Protein AF-0000000067173790 (afdb_homodimer)

Solvent-accessible surface area (backbone atoms only — not comparable to full-atom values): 10611 Å² total; per-residue (Å²): 81,36,33,41,36,40,36,30,29,76,34,66,66,52,34,49,48,43,54,70,52,28,48,54,43,40,54,61,54,35,46,75,73,54,31,43,70,54,31,34,26,32,26,76,93,69,18,27,41,39,35,39,35,34,31,81,53,66,54,70,65,52,51,53,53,47,67,69,30,69,66,44,50,57,35,46,62,94,60,70,69,80,42,53,71,44,74,45,77,41,62,36,44,61,42,96,80,22,73,49,120,83,35,31,41,35,39,35,31,30,76,35,66,67,52,34,50,47,42,54,71,53,28,48,55,43,41,53,60,52,36,45,76,74,54,30,43,71,55,30,36,27,31,26,75,92,71,18,28,41,39,34,38,35,36,31,82,54,67,56,69,64,51,49,52,54,46,68,70,30,70,66,44,50,57,36,44,60,94,58,69,70,82,42,53,72,44,76,45,78,41,62,36,44,62,43,95,81,22,71,51,121

Secondary structure (DSSP, 8-state):
-EEEEEEEESSHHHHHHIIIIIIHHHHHHHHHTTPEEEEEEEEGGGTEEEEEEE-SS-HHHHHHHHHTSHHHHHHHTT--GGGEEEEEEEEEEEPTT-S--/-EEEEEEEESSHHHHHHIIIIIIHHHHHHHHHTTPEEEEEEEEGGGTEEEEEEE-SS-HHHHHHHHHTSHHHHHHHTT--GGGEEEEEEEEEEEPTT-S--

Foldseek 3Di:
DKKKKKWQFQDLVLLVCCQPQQVVLVCVLCVVLVKHWPDWDADSVRSMIITIIDDPDDCPVSVVVSCPDPSNVVSCPPHDCVRGPDMDIDDDDDDPPDPPD/DKKKKKWQFQDLVLLVCCQPQQVVLVCVLCVVLVKHWPDWDADSVRSMIITIIDDPDDCPVSVVVSCPDPSNVVSCPPHDCVRGPDMDIDDDDDDPPDPPD

pLDDT: mean 96.08, std 2.86, range [84.5, 98.81]

Structure (mmCIF, N/CA/C/O backbone):
data_AF-0000000067173790-model_v1
#
loop_
_entity.id
_entity.type
_entity.pdbx_description
1 polymer 'NIPSNAP domain-containing protein'
#
loop_
_atom_site.group_PDB
_atom_site.id
_atom_site.type_symbol
_atom_site.label_atom_id
_atom_site.label_alt_id
_atom_site.label_comp_id
_atom_site.label_asym_id
_atom_site.label_entity_id
_atom_site.label_seq_id
_atom_site.pdbx_PDB_ins_code
_atom_site.Cartn_x
_atom_site.Cartn_y
_atom_site.Cartn_z
_atom_site.occupancy
_atom_site.B_iso_or_equiv
_atom_site.auth_seq_id
_atom_site.auth_comp_id
_atom_site.auth_asym_id
_atom_site.auth_atom_id
_atom_site.pdbx_PDB_model_num
ATOM 1 N N . MET A 1 1 ? -11.57 -1.501 8.711 1 91.38 1 MET A N 1
ATOM 2 C CA . MET A 1 1 ? -11.391 -1.39 7.27 1 91.38 1 MET A CA 1
ATOM 3 C C . MET A 1 1 ? -10.016 -0.816 6.934 1 91.38 1 MET A C 1
ATOM 5 O O . MET A 1 1 ? -9.609 0.198 7.504 1 91.38 1 MET A O 1
ATOM 9 N N . PHE A 1 2 ? -9.328 -1.461 6.051 1 95.44 2 PHE A N 1
ATOM 10 C CA . PHE A 1 2 ? -8.016 -0.979 5.652 1 95.44 2 PHE A CA 1
ATOM 11 C C . PHE A 1 2 ? -8.117 -0.05 4.449 1 95.44 2 PHE A C 1
ATOM 13 O O . PHE A 1 2 ? -8.953 -0.255 3.57 1 95.44 2 PHE A O 1
ATOM 20 N N . GLN A 1 3 ? -7.227 0.928 4.512 1 96.56 3 GLN A N 1
ATOM 21 C CA . GLN A 1 3 ? -7.129 1.846 3.381 1 96.56 3 GLN A CA 1
ATOM 22 C C . GLN A 1 3 ? -5.676 2.193 3.078 1 96.56 3 GLN A C 1
ATOM 24 O O . GLN A 1 3 ? -4.871 2.383 3.994 1 96.56 3 GLN A O 1
ATOM 29 N N . LEU A 1 4 ? -5.398 2.166 1.835 1 97.38 4 LEU A N 1
ATOM 30 C CA . LEU A 1 4 ? -4.168 2.779 1.348 1 97.38 4 LEU A CA 1
ATOM 31 C C . LEU A 1 4 ? -4.418 4.211 0.89 1 97.38 4 LEU A C 1
ATOM 33 O O . LEU A 1 4 ? -5.27 4.453 0.032 1 97.38 4 LEU A O 1
ATOM 37 N N . ARG A 1 5 ? -3.736 5.121 1.516 1 97.38 5 ARG A N 1
ATOM 38 C CA . ARG A 1 5 ? -3.834 6.512 1.088 1 97.38 5 ARG A CA 1
ATOM 39 C C . ARG A 1 5 ? -2.553 6.965 0.395 1 97.38 5 ARG A C 1
ATOM 41 O O . ARG A 1 5 ? -1.455 6.785 0.929 1 97.38 5 ARG A O 1
ATOM 48 N N . ILE A 1 6 ? -2.764 7.484 -0.768 1 98.44 6 ILE A N 1
ATOM 49 C CA . ILE A 1 6 ? -1.634 7.949 -1.566 1 98.44 6 ILE A CA 1
ATOM 50 C C . ILE A 1 6 ? -1.763 9.445 -1.822 1 98.44 6 ILE A C 1
ATOM 52 O O . ILE A 1 6 ? -2.717 9.891 -2.465 1 98.44 6 ILE A O 1
ATOM 56 N N . TYR A 1 7 ? -0.774 10.18 -1.308 1 98.56 7 TYR A N 1
ATOM 57 C CA . TYR A 1 7 ? -0.731 11.625 -1.495 1 98.56 7 TYR A CA 1
ATOM 58 C C . TYR A 1 7 ? 0.307 12.008 -2.543 1 98.56 7 TYR A C 1
ATOM 60 O O . TYR A 1 7 ? 1.485 11.672 -2.412 1 98.56 7 TYR A O 1
ATOM 68 N N . THR A 1 8 ? -0.143 12.695 -3.555 1 98.75 8 THR A N 1
ATOM 69 C CA . THR A 1 8 ? 0.797 13.234 -4.535 1 98.75 8 THR A CA 1
ATOM 70 C C . THR A 1 8 ? 1.108 14.695 -4.242 1 98.75 8 THR A C 1
ATOM 72 O O . THR A 1 8 ? 0.205 15.531 -4.211 1 98.75 8 THR A O 1
ATOM 75 N N . LEU A 1 9 ? 2.357 14.969 -4.016 1 98.81 9 LEU A N 1
ATOM 76 C CA . LEU A 1 9 ? 2.801 16.312 -3.691 1 98.81 9 LEU A CA 1
ATOM 77 C C . LEU A 1 9 ? 3.404 17 -4.914 1 98.81 9 LEU A C 1
ATOM 79 O O . LEU A 1 9 ? 3.844 16.328 -5.852 1 98.81 9 LEU A O 1
ATOM 83 N N . CYS A 1 10 ? 3.424 18.297 -4.895 1 98.62 10 CYS A N 1
ATOM 84 C CA . CYS A 1 10 ? 3.764 19.047 -6.098 1 98.62 10 CYS A CA 1
ATOM 85 C C . CYS A 1 10 ? 5.273 19.125 -6.281 1 98.62 10 CYS A C 1
ATOM 87 O O . CYS A 1 10 ? 5.754 19.469 -7.363 1 98.62 10 CYS A O 1
ATOM 89 N N . SER A 1 11 ? 6.062 18.828 -5.219 1 98.56 11 SER A N 1
ATOM 90 C CA . SER A 1 11 ? 7.52 18.938 -5.273 1 98.56 11 SER A CA 1
ATOM 91 C C . SER A 1 11 ? 8.172 18.031 -4.234 1 98.56 11 SER A C 1
ATOM 93 O O . SER A 1 11 ? 7.527 17.609 -3.277 1 98.56 11 SER A O 1
ATOM 95 N N . PRO A 1 12 ? 9.469 17.719 -4.453 1 98.19 12 PRO A N 1
ATOM 96 C CA . PRO A 1 12 ? 10.203 16.953 -3.445 1 98.19 12 PRO A CA 1
ATOM 97 C C . PRO A 1 12 ? 10.234 17.641 -2.084 1 98.19 12 PRO A C 1
ATOM 99 O O . PRO A 1 12 ? 10.18 16.984 -1.047 1 98.19 12 PRO A O 1
ATOM 102 N N . ALA A 1 13 ? 10.336 18.969 -2.102 1 98.25 13 ALA A N 1
ATOM 103 C CA . ALA A 1 13 ? 10.367 19.719 -0.853 1 98.25 13 ALA A CA 1
ATOM 104 C C . ALA A 1 13 ? 9.039 19.609 -0.111 1 98.25 13 ALA A C 1
ATOM 106 O O . ALA A 1 13 ? 9.016 19.422 1.109 1 98.25 13 ALA A O 1
ATOM 107 N N . ALA A 1 14 ? 7.969 19.703 -0.817 1 98.56 14 ALA A N 1
ATOM 108 C CA . ALA A 1 14 ? 6.641 19.531 -0.226 1 98.56 14 ALA A CA 1
ATOM 109 C C . ALA A 1 14 ? 6.465 18.141 0.356 1 98.56 14 ALA A C 1
ATOM 111 O O . ALA A 1 14 ? 5.926 17.969 1.451 1 98.56 14 ALA A O 1
ATOM 112 N N . LEU A 1 15 ? 6.902 17.156 -0.397 1 98.69 15 LEU A N 1
ATOM 113 C CA . LEU A 1 15 ? 6.84 15.773 0.083 1 98.69 15 LEU A CA 1
ATOM 114 C C . LEU A 1 15 ? 7.637 15.617 1.374 1 98.69 15 LEU A C 1
ATOM 116 O O . LEU A 1 15 ? 7.152 15.016 2.336 1 98.69 15 LEU A O 1
ATOM 120 N N . HIS A 1 16 ? 8.82 16.156 1.38 1 98 16 HIS A N 1
ATOM 121 C CA . HIS A 1 16 ? 9.68 16.031 2.551 1 98 16 HIS A CA 1
ATOM 122 C C . HIS A 1 16 ? 9.023 16.656 3.777 1 98 16 HIS A C 1
ATOM 124 O O . HIS A 1 16 ? 8.961 16.031 4.84 1 98 16 HIS A O 1
ATOM 130 N N . GLN A 1 17 ? 8.531 17.828 3.613 1 98.31 17 GLN A N 1
ATOM 131 C CA . GLN A 1 17 ? 7.902 18.531 4.727 1 98.31 17 GLN A CA 1
ATOM 132 C C . GLN A 1 17 ? 6.66 17.781 5.211 1 98.31 17 GLN A C 1
ATOM 134 O O . GLN A 1 17 ? 6.48 17.578 6.414 1 98.31 17 GLN A O 1
ATOM 139 N N . TYR A 1 18 ? 5.824 17.438 4.254 1 98.56 18 TYR A N 1
ATOM 140 C CA . TYR A 1 18 ? 4.586 16.766 4.629 1 98.56 18 TYR A CA 1
ATOM 141 C C . TYR A 1 18 ? 4.875 15.469 5.371 1 98.56 18 TYR A C 1
ATOM 143 O O . TYR A 1 18 ? 4.242 15.172 6.387 1 98.56 18 TYR A O 1
ATOM 151 N N . ALA A 1 19 ? 5.781 14.68 4.895 1 98.06 19 ALA A N 1
ATOM 152 C CA . ALA A 1 19 ? 6.121 13.383 5.48 1 98.06 19 ALA A CA 1
ATOM 153 C C . ALA A 1 19 ? 6.738 13.555 6.863 1 98.06 19 ALA A C 1
ATOM 155 O O . ALA A 1 19 ? 6.289 12.938 7.832 1 98.06 19 ALA A O 1
ATOM 156 N N . THR A 1 20 ? 7.734 14.461 7.02 1 97 20 THR A N 1
ATOM 157 C CA . THR A 1 20 ? 8.578 14.469 8.211 1 97 20 THR A CA 1
ATOM 158 C C . THR A 1 20 ? 7.945 15.297 9.32 1 97 20 THR A C 1
ATOM 160 O O . THR A 1 20 ? 8.18 15.047 10.5 1 97 20 THR A O 1
ATOM 163 N N . VAL A 1 21 ? 7.098 16.203 8.891 1 97.31 21 VAL A N 1
ATOM 164 C CA . VAL A 1 21 ? 6.527 17.094 9.898 1 97.31 21 VAL A CA 1
ATOM 165 C C . VAL A 1 21 ? 5.055 16.75 10.117 1 97.31 21 VAL A C 1
ATOM 167 O O . VAL A 1 21 ? 4.648 16.391 11.227 1 97.31 21 VAL A O 1
ATOM 170 N N . HIS A 1 22 ? 4.324 16.75 9.102 1 97.5 22 HIS A N 1
ATOM 171 C CA . HIS A 1 22 ? 2.873 16.766 9.266 1 97.5 22 HIS A CA 1
ATOM 172 C C . HIS A 1 22 ? 2.312 15.359 9.414 1 97.5 22 HIS A C 1
ATOM 174 O O . HIS A 1 22 ? 1.508 15.102 10.312 1 97.5 22 HIS A O 1
ATOM 180 N N . TRP A 1 23 ? 2.734 14.516 8.578 1 96.62 23 TRP A N 1
ATOM 181 C CA . TRP A 1 23 ? 2.232 13.156 8.734 1 96.62 23 TRP A CA 1
ATOM 182 C C . TRP A 1 23 ? 2.744 12.531 10.031 1 96.62 23 TRP A C 1
ATOM 184 O O . TRP A 1 23 ? 2.057 11.711 10.641 1 96.62 23 TRP A O 1
ATOM 194 N N . ALA A 1 24 ? 3.922 12.906 10.422 1 95.81 24 ALA A N 1
ATOM 195 C CA . ALA A 1 24 ? 4.434 12.445 11.711 1 95.81 24 ALA A CA 1
ATOM 196 C C . ALA A 1 24 ? 3.484 12.828 12.844 1 95.81 24 ALA A C 1
ATOM 198 O O . ALA A 1 24 ? 3.244 12.031 13.75 1 95.81 24 ALA A O 1
ATOM 199 N N . ARG A 1 25 ? 2.904 13.961 12.734 1 96.56 25 ARG A N 1
ATOM 200 C CA . ARG A 1 25 ? 1.944 14.445 13.719 1 96.56 25 ARG A CA 1
ATOM 201 C C . ARG A 1 25 ? 0.627 13.688 13.617 1 96.56 25 ARG A C 1
ATOM 203 O O . ARG A 1 25 ? -0.022 13.422 14.633 1 96.56 25 ARG A O 1
ATOM 210 N N . HIS A 1 26 ? 0.238 13.297 12.344 1 96.69 26 HIS A N 1
ATOM 211 C CA . HIS A 1 26 ? -1.032 12.617 12.125 1 96.69 26 HIS A CA 1
ATOM 212 C C . HIS A 1 26 ? -1.079 11.281 12.859 1 96.69 26 HIS A C 1
ATOM 214 O O . HIS A 1 26 ? -2.148 10.844 13.297 1 96.69 26 HIS A O 1
ATOM 220 N N . VAL A 1 27 ? 0.054 10.641 13 1 96.12 27 VAL A N 1
ATOM 221 C CA . VAL A 1 27 ? 0.087 9.297 13.578 1 96.12 27 VAL A CA 1
ATOM 222 C C . VAL A 1 27 ? -0.499 9.328 14.992 1 96.12 27 VAL A C 1
ATOM 224 O O . VAL A 1 27 ? -1.392 8.547 15.312 1 96.12 27 VAL A O 1
ATOM 227 N N . ASP A 1 28 ? -0.064 10.266 15.805 1 95.44 28 ASP A N 1
ATOM 228 C CA . ASP A 1 28 ? -0.572 10.391 17.172 1 95.44 28 ASP A CA 1
ATOM 229 C C . ASP A 1 28 ? -2.037 10.828 17.172 1 95.44 28 ASP A C 1
ATOM 231 O O . ASP A 1 28 ? -2.846 10.297 17.938 1 95.44 28 ASP A O 1
ATOM 235 N N . THR A 1 29 ? -2.293 11.781 16.359 1 96.88 29 THR A N 1
ATOM 236 C CA . THR A 1 29 ? -3.662 12.281 16.281 1 96.88 29 THR A CA 1
ATOM 237 C C . THR A 1 29 ? -4.617 11.164 15.859 1 96.88 29 THR A C 1
ATOM 239 O O . THR A 1 29 ? -5.672 10.984 16.469 1 96.88 29 THR A O 1
ATOM 242 N N . PHE A 1 30 ? -4.25 10.383 14.812 1 96.81 30 PHE A N 1
ATOM 243 C CA . PHE A 1 30 ? -5.102 9.312 14.312 1 96.81 30 PHE A CA 1
ATOM 244 C C . PHE A 1 30 ? -5.348 8.266 15.398 1 96.81 30 PHE A C 1
ATOM 246 O O . PHE A 1 30 ? -6.457 7.75 15.523 1 96.81 30 PHE A O 1
ATOM 253 N N . ALA A 1 31 ? -4.375 8.039 16.219 1 96.19 31 ALA A N 1
ATOM 254 C CA . ALA A 1 31 ? -4.512 7.062 17.297 1 96.19 31 ALA A CA 1
ATOM 255 C C . ALA A 1 31 ? -5.574 7.496 18.297 1 96.19 31 ALA A C 1
ATOM 257 O O . ALA A 1 31 ? -6.312 6.664 18.828 1 96.19 31 ALA A O 1
ATOM 258 N N . THR A 1 32 ? -5.668 8.797 18.5 1 96.25 32 THR A N 1
ATOM 259 C CA . THR A 1 32 ? -6.641 9.297 19.469 1 96.25 32 THR A CA 1
ATOM 260 C C . THR A 1 32 ? -8.062 9.078 18.953 1 96.25 32 THR A C 1
ATOM 262 O O . THR A 1 32 ? -9.008 9.07 19.75 1 96.25 32 THR A O 1
ATOM 265 N N . PHE A 1 33 ? -8.211 8.891 17.734 1 96.06 33 PHE A N 1
ATOM 266 C CA . PHE A 1 33 ? -9.523 8.672 17.141 1 96.06 33 PHE A CA 1
ATOM 267 C C . PHE A 1 33 ? -9.742 7.188 16.844 1 96.06 33 PHE A C 1
ATOM 269 O O . PHE A 1 33 ? -10.719 6.82 16.188 1 96.06 33 PHE A O 1
ATOM 276 N N . GLY A 1 34 ? -8.789 6.344 17.203 1 96.12 34 GLY A N 1
ATOM 277 C CA . GLY A 1 34 ? -8.922 4.906 17.031 1 96.12 34 GLY A CA 1
ATOM 278 C C . GLY A 1 34 ? -8.422 4.414 15.695 1 96.12 34 GLY A C 1
ATOM 279 O O . GLY A 1 34 ? -8.648 3.262 15.32 1 96.12 34 GLY A O 1
ATOM 280 N N . ILE A 1 35 ? -7.812 5.297 14.914 1 96.75 35 ILE A N 1
ATOM 281 C CA . ILE A 1 35 ? -7.242 4.922 13.625 1 96.75 35 ILE A CA 1
ATOM 282 C C . ILE A 1 35 ? -5.824 4.395 13.82 1 96.75 35 ILE A C 1
ATOM 284 O O . ILE A 1 35 ? -5 5.039 14.477 1 96.75 35 ILE A O 1
ATOM 288 N N . THR A 1 36 ? -5.578 3.229 13.266 1 96.5 36 THR A N 1
ATOM 289 C CA . THR A 1 36 ? -4.25 2.641 13.383 1 96.5 36 THR A CA 1
ATOM 290 C C . THR A 1 36 ? -3.455 2.848 12.094 1 96.5 36 THR A C 1
ATOM 292 O O . THR A 1 36 ? -3.932 2.523 11.008 1 96.5 36 THR A O 1
ATOM 295 N N . THR A 1 37 ? -2.268 3.4 12.25 1 97 37 THR A N 1
ATOM 296 C CA . THR A 1 37 ? -1.328 3.508 11.141 1 97 37 THR A CA 1
ATOM 297 C C . THR A 1 37 ? -0.387 2.307 11.109 1 97 37 THR A C 1
ATOM 299 O O . THR A 1 37 ? 0.357 2.07 12.062 1 97 37 THR A O 1
ATOM 302 N N . HIS A 1 38 ? -0.385 1.601 10.008 1 96.75 38 HIS A N 1
ATOM 303 C CA . HIS A 1 38 ? 0.444 0.405 9.906 1 96.75 38 HIS A CA 1
ATOM 304 C C . HIS A 1 38 ? 1.765 0.707 9.203 1 96.75 38 HIS A C 1
ATOM 306 O O . HIS A 1 38 ? 2.771 0.041 9.453 1 96.75 38 HIS A O 1
ATOM 312 N N . GLY A 1 39 ? 1.771 1.668 8.352 1 97.06 39 GLY A N 1
ATOM 313 C CA . GLY A 1 39 ? 2.99 2.072 7.672 1 97.06 39 GLY A CA 1
ATOM 314 C C . GLY A 1 39 ? 2.852 3.391 6.93 1 97.06 39 GLY A C 1
ATOM 315 O O . GLY A 1 39 ? 1.754 3.756 6.504 1 97.06 39 GLY A O 1
ATOM 316 N N . VAL A 1 40 ? 3.938 4.129 6.855 1 97.81 40 VAL A N 1
ATOM 317 C CA . VAL A 1 40 ? 4.055 5.371 6.098 1 97.81 40 VAL A CA 1
ATOM 318 C C . VAL A 1 40 ? 5.359 5.379 5.309 1 97.81 40 VAL A C 1
ATOM 320 O O . VAL A 1 40 ? 6.438 5.188 5.879 1 97.81 40 VAL A O 1
ATOM 323 N N . TRP A 1 41 ? 5.238 5.551 4.047 1 98.06 41 TRP A N 1
ATOM 324 C CA . TRP A 1 41 ? 6.391 5.5 3.152 1 98.06 41 TRP A CA 1
ATOM 325 C C . TRP A 1 41 ? 6.363 6.656 2.158 1 98.06 41 TRP A C 1
ATOM 327 O O . TRP A 1 41 ? 5.348 7.34 2.021 1 98.06 41 TRP A O 1
ATOM 337 N N . THR A 1 42 ? 7.508 6.859 1.54 1 98.19 42 THR A N 1
ATOM 338 C CA . THR A 1 42 ? 7.559 7.809 0.435 1 98.19 42 THR A CA 1
ATOM 339 C C . THR A 1 42 ? 7.988 7.117 -0.855 1 98.19 42 THR A C 1
ATOM 341 O O . THR A 1 42 ? 8.727 6.133 -0.821 1 98.19 42 THR A O 1
ATOM 344 N N . ASP A 1 43 ? 7.355 7.516 -1.905 1 97.56 43 ASP A N 1
ATOM 345 C CA . ASP A 1 43 ? 7.805 7.27 -3.273 1 97.56 43 ASP A CA 1
ATOM 346 C C . ASP A 1 43 ? 8.406 8.531 -3.891 1 97.56 43 ASP A C 1
ATOM 348 O O . ASP A 1 43 ? 7.684 9.344 -4.48 1 97.56 43 ASP A O 1
ATOM 352 N N . ARG A 1 44 ? 9.719 8.648 -3.781 1 95.75 44 ARG A N 1
ATOM 353 C CA . ARG A 1 44 ? 10.383 9.898 -4.141 1 95.75 44 ARG A CA 1
ATOM 354 C C . ARG A 1 44 ? 10.344 10.125 -5.648 1 95.75 44 ARG A C 1
ATOM 356 O O . ARG A 1 44 ? 10.328 11.266 -6.109 1 95.75 44 ARG A O 1
ATOM 363 N N . ASP A 1 45 ? 10.328 9.07 -6.395 1 95.12 45 ASP A N 1
ATOM 364 C CA . ASP A 1 45 ? 10.32 9.188 -7.848 1 95.12 45 ASP A CA 1
ATOM 365 C C . ASP A 1 45 ? 9.062 9.898 -8.336 1 95.12 45 ASP A C 1
ATOM 367 O O . ASP A 1 45 ? 9.094 10.633 -9.328 1 95.12 45 ASP A O 1
ATOM 371 N N . ALA A 1 46 ? 7.961 9.734 -7.625 1 97.38 46 ALA A N 1
ATOM 372 C CA . ALA A 1 46 ? 6.688 10.305 -8.055 1 97.38 46 ALA A CA 1
ATOM 373 C C . ALA A 1 46 ? 6.203 11.367 -7.07 1 97.38 46 ALA A C 1
ATOM 375 O O . ALA A 1 46 ? 5.062 11.836 -7.16 1 97.38 46 ALA A O 1
ATOM 376 N N . ASN A 1 47 ? 7.016 11.734 -6.102 1 98.25 47 ASN A N 1
ATOM 377 C CA . ASN A 1 47 ? 6.676 12.703 -5.066 1 98.25 47 ASN A CA 1
ATOM 378 C C . ASN A 1 47 ? 5.395 12.312 -4.332 1 98.25 47 ASN A C 1
ATOM 380 O O . ASN A 1 47 ? 4.48 13.125 -4.188 1 98.25 47 ASN A O 1
ATOM 384 N N . ARG A 1 48 ? 5.43 11.039 -3.793 1 98.69 48 ARG A N 1
ATOM 385 C CA . ARG A 1 48 ? 4.215 10.562 -3.143 1 98.69 48 ARG A CA 1
ATOM 386 C C . ARG A 1 48 ? 4.504 10.094 -1.72 1 98.69 48 ARG A C 1
ATOM 388 O O . ARG A 1 48 ? 5.605 9.633 -1.425 1 98.69 48 ARG A O 1
ATOM 395 N N . LEU A 1 49 ? 3.535 10.359 -0.878 1 98.81 49 LEU A N 1
ATOM 396 C CA . LEU A 1 49 ? 3.471 9.703 0.424 1 98.81 49 LEU A CA 1
ATOM 397 C C . LEU A 1 49 ? 2.395 8.625 0.437 1 98.81 49 LEU A C 1
ATOM 399 O O . LEU A 1 49 ? 1.275 8.852 -0.025 1 98.81 49 LEU A O 1
ATOM 403 N N . VAL A 1 50 ? 2.75 7.441 0.875 1 98.5 50 VAL A N 1
ATOM 404 C CA . VAL A 1 50 ? 1.853 6.293 0.956 1 98.5 50 VAL A CA 1
ATOM 405 C C . VAL A 1 50 ? 1.649 5.898 2.418 1 98.5 50 VAL A C 1
ATOM 407 O O . VAL A 1 50 ? 2.619 5.715 3.158 1 98.5 50 VAL A O 1
ATOM 410 N N . ALA A 1 51 ? 0.399 5.816 2.816 1 98.25 51 ALA A N 1
ATOM 411 C CA . ALA A 1 51 ? 0.077 5.406 4.18 1 98.25 51 ALA A CA 1
ATOM 412 C C . ALA A 1 51 ? -0.914 4.246 4.184 1 98.25 51 ALA A C 1
ATOM 414 O O . ALA A 1 51 ? -1.892 4.254 3.434 1 98.25 51 ALA A O 1
ATOM 415 N N . LEU A 1 52 ? -0.616 3.232 4.93 1 97.88 52 LEU A N 1
ATOM 416 C CA . LEU A 1 52 ? -1.531 2.133 5.215 1 97.88 52 LEU A CA 1
ATOM 417 C C . LEU A 1 52 ? -2.199 2.316 6.57 1 97.88 52 LEU A C 1
ATOM 419 O O . LEU A 1 52 ? -1.529 2.297 7.605 1 97.88 52 LEU A O 1
ATOM 423 N N . ILE A 1 53 ? -3.531 2.465 6.523 1 97 53 ILE A N 1
ATOM 424 C CA . ILE A 1 53 ? -4.227 2.773 7.77 1 97 53 ILE A CA 1
ATOM 425 C C . ILE A 1 53 ? -5.422 1.841 7.938 1 97 53 ILE A C 1
ATOM 427 O O . ILE A 1 53 ? -5.945 1.31 6.957 1 97 53 ILE A O 1
ATOM 431 N N . HIS A 1 54 ? -5.793 1.58 9.211 1 96.38 54 HIS A N 1
ATOM 432 C CA . HIS A 1 54 ? -6.945 0.77 9.594 1 96.38 54 HIS A CA 1
ATOM 433 C C . HIS A 1 54 ? -7.961 1.588 10.383 1 96.38 54 HIS A C 1
ATOM 435 O O . HIS A 1 54 ? -7.617 2.186 11.406 1 96.38 54 HIS A O 1
ATOM 441 N N . TYR A 1 55 ? -9.094 1.656 9.875 1 95.75 55 TYR A N 1
ATOM 442 C CA . TYR A 1 55 ? -10.203 2.342 10.539 1 95.75 55 TYR A CA 1
ATOM 443 C C . TYR A 1 55 ? -11 1.375 11.398 1 95.75 55 TYR A C 1
ATOM 445 O O . TYR A 1 55 ? -11.281 0.248 10.984 1 95.75 55 TYR A O 1
ATOM 453 N N . PRO A 1 56 ? -11.305 1.833 12.562 1 93.31 56 PRO A N 1
ATOM 454 C CA . PRO A 1 56 ? -12.125 0.975 13.422 1 93.31 56 PRO A CA 1
ATOM 455 C C . PRO A 1 56 ? -13.562 0.852 12.93 1 93.31 56 PRO A C 1
ATOM 457 O O . PRO A 1 56 ? -14.266 -0.099 13.289 1 93.31 56 PRO A O 1
ATOM 460 N N . THR A 1 57 ? -14.023 1.835 12.234 1 88.44 57 THR A N 1
ATOM 461 C CA . THR A 1 57 ? -15.367 1.899 11.68 1 88.44 57 THR A CA 1
ATOM 462 C C . THR A 1 57 ? -15.336 2.379 10.234 1 88.44 57 THR A C 1
ATOM 464 O O . THR A 1 57 ? -14.281 2.365 9.594 1 88.44 57 THR A O 1
ATOM 467 N N . ASP A 1 58 ? -16.422 2.85 9.75 1 86.81 58 ASP A N 1
ATOM 468 C CA . ASP A 1 58 ? -16.5 3.367 8.391 1 86.81 58 ASP A CA 1
ATOM 469 C C . ASP A 1 58 ? -15.633 4.613 8.219 1 86.81 58 ASP A C 1
ATOM 471 O O . ASP A 1 58 ? -15.766 5.574 8.977 1 86.81 58 ASP A O 1
ATOM 475 N N . PRO A 1 59 ? -14.883 4.59 7.27 1 89.12 59 PRO A N 1
ATOM 476 C CA . PRO A 1 59 ? -13.898 5.668 7.113 1 89.12 59 PRO A CA 1
ATOM 477 C C . PRO A 1 59 ? -14.555 7.016 6.824 1 89.12 59 PRO A C 1
ATOM 479 O O . PRO A 1 59 ? -14.047 8.055 7.254 1 89.12 59 PRO A O 1
ATOM 482 N N . GLY A 1 60 ? -15.641 7.051 6.148 1 87.75 60 GLY A N 1
ATOM 483 C CA . GLY A 1 60 ? -16.219 8.312 5.719 1 87.75 60 GLY A CA 1
ATOM 484 C C . GLY A 1 60 ? -16.531 9.25 6.871 1 87.75 60 GLY A C 1
ATOM 485 O O . GLY A 1 60 ? -16.016 10.367 6.926 1 87.75 60 GLY A O 1
ATOM 486 N N . GLU A 1 61 ? -17.281 8.875 7.809 1 88.25 61 GLU A N 1
ATOM 487 C CA . GLU A 1 61 ? -17.672 9.711 8.938 1 88.25 61 GLU A CA 1
ATOM 488 C C . GLU A 1 61 ? -16.484 10.023 9.844 1 88.25 61 GLU A C 1
ATOM 490 O O . GLU A 1 61 ? -16.312 11.164 10.266 1 88.25 61 GLU A O 1
ATOM 495 N N . LEU A 1 62 ? -15.727 9.023 10.039 1 93.06 62 LEU A N 1
ATOM 496 C CA . LEU A 1 62 ? -14.594 9.203 10.93 1 93.06 62 LEU A CA 1
ATOM 497 C C . LEU A 1 62 ? -13.57 10.156 10.328 1 93.06 62 LEU A C 1
ATOM 499 O O . LEU A 1 62 ? -13.023 11.016 11.031 1 93.06 62 LEU A O 1
ATOM 503 N N . THR A 1 63 ? -13.328 10.062 9.062 1 92.5 63 THR A N 1
ATOM 504 C CA . THR A 1 63 ? -12.398 10.961 8.391 1 92.5 63 THR A CA 1
ATOM 505 C C . THR A 1 63 ? -12.875 12.406 8.508 1 92.5 63 THR A C 1
ATOM 507 O O . THR A 1 63 ? -12.086 13.305 8.805 1 92.5 63 THR A O 1
ATOM 510 N N . HIS A 1 64 ? -14.133 12.617 8.305 1 92.25 64 HIS A N 1
ATOM 511 C CA . HIS A 1 64 ? -14.695 13.953 8.438 1 92.25 64 HIS A CA 1
ATOM 512 C C . HIS A 1 64 ? -14.508 14.5 9.852 1 92.25 64 HIS A C 1
ATOM 514 O O . HIS A 1 64 ? -14.125 15.656 10.023 1 92.25 64 HIS A O 1
ATOM 520 N N . ARG A 1 65 ? -14.758 13.688 10.836 1 93.88 65 ARG A N 1
ATOM 521 C CA . ARG A 1 65 ? -14.586 14.086 12.227 1 93.88 65 ARG A CA 1
ATOM 522 C C . ARG A 1 65 ? -13.141 14.453 12.516 1 93.88 65 ARG A C 1
ATOM 524 O O . ARG A 1 65 ? -12.875 15.477 13.156 1 93.88 65 ARG A O 1
ATOM 531 N N . VAL A 1 66 ? -12.258 13.68 12.055 1 95.69 66 VAL A N 1
ATOM 532 C CA . VAL A 1 66 ? -10.836 13.922 12.273 1 95.69 66 VAL A CA 1
ATOM 533 C C . VAL A 1 66 ? -10.422 15.234 11.609 1 95.69 66 VAL A C 1
ATOM 535 O O . VAL A 1 66 ? -9.797 16.094 12.242 1 95.69 66 VAL A O 1
ATOM 538 N N . MET A 1 67 ? -10.812 15.398 10.336 1 94.44 67 MET A N 1
ATOM 539 C CA . MET A 1 67 ? -10.383 16.562 9.555 1 94.44 67 MET A CA 1
ATOM 540 C C . MET A 1 67 ? -10.984 17.844 10.125 1 94.44 67 MET A C 1
ATOM 542 O O . MET A 1 67 ? -10.43 18.938 9.93 1 94.44 67 MET A O 1
ATOM 546 N N . SER A 1 68 ? -12.055 17.688 10.859 1 95 68 SER A N 1
ATOM 547 C CA . SER A 1 68 ? -12.711 18.859 11.438 1 95 68 SER A CA 1
ATOM 548 C C . SER A 1 68 ? -12.211 19.125 12.852 1 95 68 SER A C 1
ATOM 550 O O . SER A 1 68 ? -12.633 20.094 13.492 1 95 68 SER A O 1
ATOM 552 N N . SER A 1 69 ? -11.359 18.391 13.352 1 96.88 69 SER A N 1
ATOM 553 C CA . SER A 1 69 ? -10.891 18.5 14.727 1 96.88 69 SER A CA 1
ATOM 554 C C . SER A 1 69 ? -9.789 19.531 14.859 1 96.88 69 SER A C 1
ATOM 556 O O . SER A 1 69 ? -9.117 19.875 13.875 1 96.88 69 SER A O 1
ATOM 558 N N . ARG A 1 70 ? -9.633 20.047 16.078 1 97.19 70 ARG A N 1
ATOM 559 C CA . ARG A 1 70 ? -8.555 21 16.375 1 97.19 70 ARG A CA 1
ATOM 560 C C . ARG A 1 70 ? -7.191 20.312 16.266 1 97.19 70 ARG A C 1
ATOM 562 O O . ARG A 1 70 ? -6.215 20.938 15.844 1 97.19 70 ARG A O 1
ATOM 569 N N . GLU A 1 71 ? -7.168 19.016 16.641 1 97.06 71 GLU A N 1
ATOM 570 C CA . GLU A 1 71 ? -5.926 18.25 16.594 1 97.06 71 GLU A CA 1
ATOM 571 C C . GLU A 1 71 ? -5.383 18.172 15.164 1 97.06 71 GLU A C 1
ATOM 573 O O . GLU A 1 71 ? -4.199 18.422 14.93 1 97.06 71 GLU A O 1
ATOM 578 N N . PHE A 1 72 ? -6.254 17.922 14.234 1 97.25 72 PHE A N 1
ATOM 579 C CA . PHE A 1 72 ? -5.848 17.812 12.836 1 97.25 72 PHE A CA 1
ATOM 580 C C . PHE A 1 72 ? -5.402 19.172 12.305 1 97.25 72 PHE A C 1
ATOM 582 O O . PHE A 1 72 ? -4.414 19.266 11.57 1 97.25 72 PHE A O 1
ATOM 589 N N . ALA A 1 73 ? -6.16 20.188 12.633 1 97 73 ALA A N 1
ATOM 590 C CA . ALA A 1 73 ? -5.773 21.547 12.227 1 97 73 ALA A CA 1
ATOM 591 C C . ALA A 1 73 ? -4.371 21.891 12.727 1 97 73 ALA A C 1
ATOM 593 O O . ALA A 1 73 ? -3.574 22.469 11.992 1 97 73 ALA A O 1
ATOM 594 N N . SER A 1 74 ? -4.129 21.469 13.938 1 97.81 74 SER A N 1
ATOM 595 C CA . SER A 1 74 ? -2.805 21.703 14.508 1 97.81 74 SER A CA 1
ATOM 596 C C . SER A 1 74 ? -1.734 20.922 13.75 1 97.81 74 SER A C 1
ATOM 598 O O . SER A 1 74 ? -0.637 21.422 13.516 1 97.81 74 SER A O 1
ATOM 600 N N . ASP A 1 75 ? -2.014 19.688 13.383 1 97.62 75 ASP A N 1
ATOM 601 C CA . ASP A 1 75 ? -1.084 18.859 12.617 1 97.62 75 ASP A CA 1
ATOM 602 C C . ASP A 1 75 ? -0.68 19.547 11.312 1 97.62 75 ASP A C 1
ATOM 604 O O . ASP A 1 75 ? 0.448 19.375 10.844 1 97.62 75 ASP A O 1
ATOM 608 N N . MET A 1 76 ? -1.635 20.359 10.734 1 97.69 76 MET A N 1
ATOM 609 C CA . MET A 1 76 ? -1.435 20.891 9.391 1 97.69 76 MET A CA 1
ATOM 610 C C . MET A 1 76 ? -0.841 22.297 9.453 1 97.69 76 MET A C 1
ATOM 612 O O . MET A 1 76 ? -0.51 22.891 8.422 1 97.69 76 MET A O 1
ATOM 616 N N . ASP A 1 77 ? -0.742 22.781 10.672 1 97.56 77 ASP A N 1
ATOM 617 C CA . ASP A 1 77 ? -0.198 24.141 10.828 1 97.56 77 ASP A CA 1
ATOM 618 C C . ASP A 1 77 ? 1.177 24.25 10.172 1 97.56 77 ASP A C 1
ATOM 620 O O . ASP A 1 77 ? 2.053 23.406 10.406 1 97.56 77 ASP A O 1
ATOM 624 N N . GLY A 1 78 ? 1.295 25.281 9.289 1 97.56 78 GLY A N 1
ATOM 625 C CA . GLY A 1 78 ? 2.564 25.531 8.633 1 97.56 78 GLY A CA 1
ATOM 626 C C . GLY A 1 78 ? 2.676 24.891 7.27 1 97.56 78 GLY A C 1
ATOM 627 O O . GLY A 1 78 ? 3.662 25.094 6.559 1 97.56 78 GLY A O 1
ATOM 628 N N . PHE A 1 79 ? 1.657 24.094 6.871 1 98.25 79 PHE A N 1
ATOM 629 C CA . PHE A 1 79 ? 1.704 23.453 5.562 1 98.25 79 PHE A CA 1
ATOM 630 C C . PHE A 1 79 ? 0.705 24.094 4.609 1 98.25 79 PHE A C 1
ATOM 632 O O . PHE A 1 79 ? -0.442 24.344 4.98 1 98.25 79 PHE A O 1
ATOM 639 N N . ASP A 1 80 ? 1.117 24.391 3.385 1 98.12 80 ASP A N 1
ATOM 640 C CA . ASP A 1 80 ? 0.226 24.844 2.316 1 98.12 80 ASP A CA 1
ATOM 641 C C . ASP A 1 80 ? -0.485 23.656 1.669 1 98.12 80 ASP A C 1
ATOM 643 O O . ASP A 1 80 ? 0.102 22.938 0.85 1 98.12 80 ASP A O 1
ATOM 647 N N . VAL A 1 81 ? -1.755 23.484 1.861 1 97 81 VAL A N 1
ATOM 648 C CA . VAL A 1 81 ? -2.51 22.297 1.486 1 97 81 VAL A CA 1
ATOM 649 C C . VAL A 1 81 ? -2.625 22.203 -0.034 1 97 81 VAL A C 1
ATOM 651 O O . VAL A 1 81 ? -2.881 21.141 -0.586 1 97 81 VAL A O 1
ATOM 654 N N . THR A 1 82 ? -2.459 23.297 -0.723 1 98 82 THR A N 1
ATOM 655 C CA . THR A 1 82 ? -2.568 23.281 -2.178 1 98 82 THR A CA 1
ATOM 656 C C . THR A 1 82 ? -1.382 22.562 -2.807 1 98 82 THR A C 1
ATOM 658 O O . THR A 1 82 ? -1.405 22.234 -3.994 1 98 82 THR A O 1
ATOM 661 N N . GLU A 1 83 ? -0.442 22.266 -1.976 1 98.44 83 GLU A N 1
ATOM 662 C CA . GLU A 1 83 ? 0.713 21.516 -2.463 1 98.44 83 GLU A CA 1
ATOM 663 C C . GLU A 1 83 ? 0.403 20.016 -2.564 1 98.44 83 GLU A C 1
ATOM 665 O O . GLU A 1 83 ? 1.163 19.266 -3.168 1 98.44 83 GLU A O 1
ATOM 670 N N . ILE A 1 84 ? -0.663 19.625 -2 1 98.5 84 ILE A N 1
ATOM 671 C CA . ILE A 1 84 ? -1.198 18.297 -2.246 1 98.5 84 ILE A CA 1
ATOM 672 C C . ILE A 1 84 ? -2.068 18.312 -3.502 1 98.5 84 ILE A C 1
ATOM 674 O O . ILE A 1 84 ? -3.172 18.859 -3.492 1 98.5 84 ILE A O 1
ATOM 678 N N . LEU A 1 85 ? -1.574 17.656 -4.48 1 98.69 85 LEU A N 1
ATOM 679 C CA . LEU A 1 85 ? -2.223 17.719 -5.789 1 98.69 85 LEU A CA 1
ATOM 680 C C . LEU A 1 85 ? -3.35 16.703 -5.887 1 98.69 85 LEU A C 1
ATOM 682 O O . LEU A 1 85 ? -4.344 16.938 -6.578 1 98.69 85 LEU A O 1
ATOM 686 N N . ASP A 1 86 ? -3.148 15.617 -5.27 1 98.12 86 ASP A N 1
ATOM 687 C CA . ASP A 1 86 ? -4.105 14.516 -5.344 1 98.12 86 ASP A CA 1
ATOM 688 C C . ASP A 1 86 ? -3.994 13.602 -4.125 1 98.12 86 ASP A C 1
ATOM 690 O O . ASP A 1 86 ? -2.904 13.422 -3.578 1 98.12 86 ASP A O 1
ATOM 694 N N . VAL A 1 87 ? -5.094 13.094 -3.67 1 97.31 87 VAL A N 1
ATOM 695 C CA . VAL A 1 87 ? -5.148 12.07 -2.631 1 97.31 87 VAL A CA 1
ATOM 696 C C . VAL A 1 87 ? -6.016 10.906 -3.098 1 97.31 87 VAL A C 1
ATOM 698 O O . VAL A 1 87 ? -7.188 11.094 -3.441 1 97.31 87 VAL A O 1
ATOM 701 N N . GLN A 1 88 ? -5.465 9.766 -3.119 1 95.94 88 GLN A N 1
ATOM 702 C CA . GLN A 1 88 ? -6.215 8.547 -3.406 1 95.94 88 GLN A CA 1
ATOM 703 C C . GLN A 1 88 ? -6.402 7.711 -2.146 1 95.94 88 GLN A C 1
ATOM 705 O O . GLN A 1 88 ? -5.465 7.52 -1.373 1 95.94 88 GLN A O 1
ATOM 710 N N . ALA A 1 89 ? -7.652 7.324 -1.988 1 95.31 89 ALA A N 1
ATOM 711 C CA . ALA A 1 89 ? -7.992 6.383 -0.923 1 95.31 89 ALA A CA 1
ATOM 712 C C . ALA A 1 89 ? -8.477 5.055 -1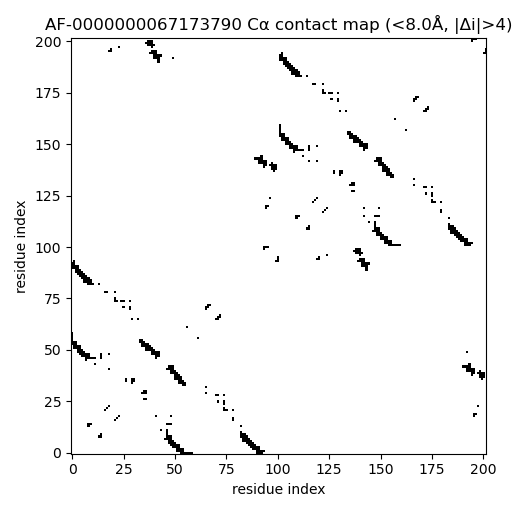.497 1 95.31 89 ALA A C 1
ATOM 714 O O . ALA A 1 89 ? -9.547 4.992 -2.105 1 95.31 89 ALA A O 1
ATOM 715 N N . ILE A 1 90 ? -7.738 4.027 -1.257 1 95.62 90 ILE A N 1
ATOM 716 C CA . ILE A 1 90 ? -8.047 2.717 -1.816 1 95.62 90 ILE A CA 1
ATOM 717 C C . ILE A 1 90 ? -8.492 1.773 -0.702 1 95.62 90 ILE A C 1
ATOM 719 O O . ILE A 1 90 ? -7.703 1.418 0.174 1 95.62 90 ILE A O 1
ATOM 723 N N . PRO A 1 91 ? -9.766 1.425 -0.778 1 95.69 91 PRO A N 1
ATOM 724 C CA . PRO A 1 91 ? -10.195 0.432 0.21 1 95.69 91 PRO A CA 1
ATOM 725 C C . PRO A 1 91 ? -9.516 -0.924 0.015 1 95.69 91 PRO A C 1
ATOM 727 O O . PRO A 1 91 ? -9.367 -1.386 -1.119 1 95.69 91 PRO A O 1
ATOM 730 N N . LEU A 1 92 ? -9.125 -1.53 1.124 1 96.38 92 LEU A N 1
ATOM 731 C CA . LEU A 1 92 ? -8.414 -2.805 1.076 1 96.38 92 LEU A CA 1
ATOM 732 C C . LEU A 1 92 ? -9.117 -3.85 1.938 1 96.38 92 LEU A C 1
ATOM 734 O O . LEU A 1 92 ? -9.391 -3.605 3.115 1 96.38 92 LEU A O 1
ATOM 738 N N . ASP A 1 93 ? -9.391 -4.949 1.351 1 95.81 93 ASP A N 1
ATOM 739 C CA . ASP A 1 93 ? -9.875 -6.113 2.086 1 95.81 93 ASP A CA 1
ATOM 740 C C . ASP A 1 93 ? -8.75 -7.117 2.328 1 95.81 93 ASP A C 1
ATOM 742 O O . ASP A 1 93 ? -8.172 -7.66 1.38 1 95.81 93 ASP A O 1
ATOM 746 N N . PRO A 1 94 ? -8.438 -7.344 3.572 1 95.62 94 PRO A N 1
ATOM 747 C CA . PRO A 1 94 ? -7.359 -8.297 3.82 1 95.62 94 PRO A CA 1
ATOM 748 C C . PRO A 1 94 ? -7.703 -9.711 3.363 1 95.62 94 PRO A C 1
ATOM 750 O O . PRO A 1 94 ? -8.852 -10.141 3.488 1 95.62 94 PRO A O 1
ATOM 753 N N . THR A 1 95 ? -6.691 -10.352 2.744 1 96 95 THR A N 1
ATOM 754 C CA . THR A 1 95 ? -6.848 -11.773 2.469 1 96 95 THR A CA 1
ATOM 755 C C . THR A 1 95 ? -6.727 -12.594 3.752 1 96 95 THR A C 1
ATOM 757 O O . THR A 1 95 ? -6.266 -12.086 4.777 1 96 95 THR A O 1
ATOM 760 N N . ALA A 1 96 ? -7.117 -13.867 3.656 1 93.38 96 ALA A N 1
ATOM 761 C CA . ALA A 1 96 ? -7.09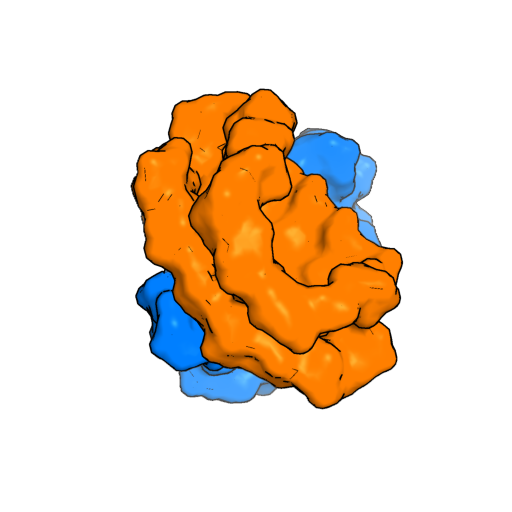4 -14.734 4.828 1 93.38 96 ALA A CA 1
ATOM 762 C C . ALA A 1 96 ? -5.66 -14.984 5.297 1 93.38 96 ALA A C 1
ATOM 764 O O . ALA A 1 96 ? -5.426 -15.242 6.48 1 93.38 96 ALA A O 1
ATOM 765 N N . PHE A 1 97 ? -4.684 -14.82 4.418 1 92.38 97 PHE A N 1
ATOM 766 C CA . PHE A 1 97 ? -3.301 -15.164 4.738 1 92.38 97 PHE A CA 1
ATOM 767 C C . PHE A 1 97 ? -2.463 -13.906 4.934 1 92.38 97 PHE A C 1
ATOM 769 O O . PHE A 1 97 ? -1.251 -13.984 5.141 1 92.38 97 PHE A O 1
ATOM 776 N N . SER A 1 98 ? -3.1 -12.758 4.875 1 94.44 98 SER A N 1
ATOM 777 C CA . SER A 1 98 ? -2.348 -11.523 5.102 1 94.44 98 SER A CA 1
ATOM 778 C C . SER A 1 98 ? -1.8 -11.461 6.523 1 94.44 98 SER A C 1
ATOM 780 O O . SER A 1 98 ? -2.537 -11.68 7.488 1 94.44 98 SER A O 1
ATOM 782 N N . PRO A 1 99 ? -0.508 -11.117 6.625 1 90.38 99 PRO A N 1
ATOM 783 C CA . PRO A 1 99 ? 0.019 -10.984 7.984 1 90.38 99 PRO A CA 1
ATOM 784 C C . PRO A 1 99 ? -0.655 -9.859 8.766 1 90.38 99 PRO A C 1
ATOM 786 O O . PRO A 1 99 ? -0.797 -9.945 9.992 1 90.38 99 PRO A O 1
ATOM 789 N N . ILE A 1 100 ? -1.028 -8.789 8.07 1 90.19 100 ILE A N 1
ATOM 790 C CA . ILE A 1 100 ? -1.805 -7.711 8.672 1 90.19 100 ILE A CA 1
ATOM 791 C C . ILE A 1 100 ? -3.295 -7.969 8.469 1 90.19 100 ILE A C 1
ATOM 793 O O . ILE A 1 100 ? -3.76 -8.102 7.332 1 90.19 100 ILE A O 1
ATOM 797 N N . HIS A 1 101 ? -4.035 -8.242 9.703 1 84.62 101 HIS A N 1
ATOM 798 C CA . HIS A 1 101 ? -5.449 -8.594 9.625 1 84.62 101 HIS A CA 1
ATOM 799 C C . HIS A 1 101 ? -6.309 -7.562 10.344 1 84.62 101 HIS A C 1
ATOM 801 O O . HIS A 1 101 ? -5.863 -6.941 11.312 1 84.62 101 HIS A O 1
ATOM 807 N N . MET B 1 1 ? 14.398 -3.213 0.932 1 91.5 1 MET B N 1
ATOM 808 C CA . MET B 1 1 ? 13.625 -2.264 0.139 1 91.5 1 MET B CA 1
ATOM 809 C C . MET B 1 1 ? 12.148 -2.656 0.109 1 91.5 1 MET B C 1
ATOM 811 O O . MET B 1 1 ? 11.82 -3.814 -0.149 1 91.5 1 MET B O 1
ATOM 815 N N . PHE B 1 2 ? 11.312 -1.719 0.392 1 95.5 2 PHE B N 1
ATOM 816 C CA . PHE B 1 2 ? 9.883 -1.994 0.373 1 95.5 2 PHE B CA 1
ATOM 817 C C . PHE B 1 2 ? 9.289 -1.698 -1.001 1 95.5 2 PHE B C 1
ATOM 819 O O . PHE B 1 2 ? 9.719 -0.761 -1.678 1 95.5 2 PHE B O 1
ATOM 826 N N . GLN B 1 3 ? 8.328 -2.551 -1.31 1 96.5 3 GLN B N 1
ATOM 827 C CA . GLN B 1 3 ? 7.594 -2.336 -2.551 1 96.5 3 GLN B CA 1
ATOM 828 C C . GLN B 1 3 ? 6.105 -2.625 -2.367 1 96.5 3 GLN B C 1
ATOM 830 O O . GLN B 1 3 ? 5.73 -3.578 -1.68 1 96.5 3 GLN B O 1
ATOM 835 N N . LEU B 1 4 ? 5.352 -1.7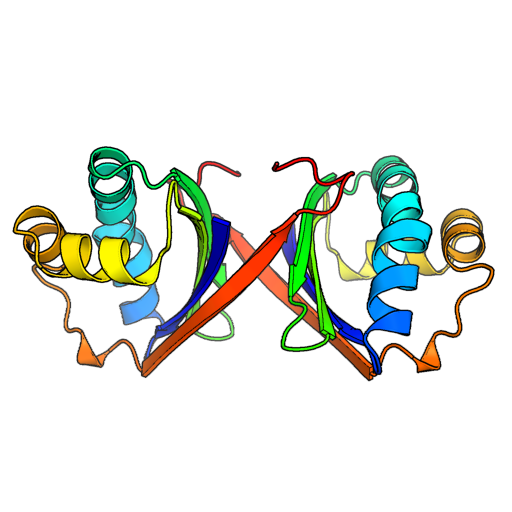49 -2.904 1 97.31 4 LEU B N 1
ATOM 836 C CA . LEU B 1 4 ? 3.934 -2.033 -3.105 1 97.31 4 LEU B CA 1
ATOM 837 C C . LEU B 1 4 ? 3.684 -2.582 -4.508 1 97.31 4 LEU B C 1
ATOM 839 O O . LEU B 1 4 ? 4.031 -1.942 -5.5 1 97.31 4 LEU B O 1
ATOM 843 N N . ARG B 1 5 ? 3.178 -3.77 -4.551 1 97.31 5 ARG B N 1
ATOM 844 C CA . ARG B 1 5 ? 2.816 -4.348 -5.84 1 97.31 5 ARG B CA 1
ATOM 845 C C . ARG B 1 5 ? 1.303 -4.391 -6.02 1 97.31 5 ARG B C 1
ATOM 847 O O . ARG B 1 5 ? 0.584 -4.887 -5.148 1 97.31 5 ARG B O 1
ATOM 854 N N . ILE B 1 6 ? 0.904 -3.84 -7.117 1 98.44 6 ILE B N 1
ATOM 855 C CA . ILE B 1 6 ? -0.521 -3.783 -7.422 1 98.44 6 ILE B CA 1
ATOM 856 C C . ILE B 1 6 ? -0.804 -4.547 -8.711 1 98.44 6 ILE B C 1
ATOM 858 O O . ILE B 1 6 ? -0.304 -4.184 -9.781 1 98.44 6 ILE B O 1
ATOM 862 N N . TYR B 1 7 ? -1.621 -5.59 -8.562 1 98.5 7 TYR B N 1
ATOM 863 C CA . TYR B 1 7 ? -2.02 -6.402 -9.703 1 98.5 7 TYR B CA 1
ATOM 864 C C . TYR B 1 7 ? -3.453 -6.09 -10.125 1 98.5 7 TYR B C 1
ATOM 866 O O . TYR B 1 7 ? -4.379 -6.211 -9.32 1 98.5 7 TYR B O 1
ATOM 874 N N . THR B 1 8 ? -3.607 -5.699 -11.359 1 98.75 8 THR B N 1
ATOM 875 C CA . THR B 1 8 ? -4.953 -5.516 -11.891 1 98.75 8 THR B CA 1
ATOM 876 C C . THR B 1 8 ? -5.398 -6.746 -12.68 1 98.75 8 THR B C 1
ATOM 878 O O . THR B 1 8 ? -4.75 -7.133 -13.648 1 98.75 8 THR B O 1
ATOM 881 N N . LEU B 1 9 ? -6.465 -7.336 -12.242 1 98.81 9 LEU B N 1
ATOM 882 C CA . LEU B 1 9 ? -6.992 -8.539 -12.875 1 98.81 9 LEU B CA 1
ATOM 883 C C . LEU B 1 9 ? -8.164 -8.203 -13.789 1 98.81 9 LEU B C 1
ATOM 885 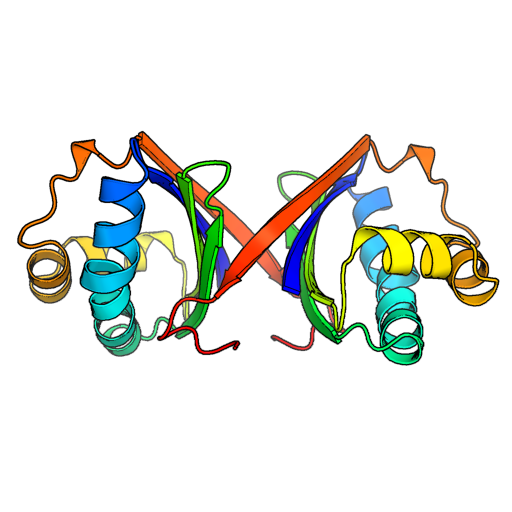O O . LEU B 1 9 ? -8.812 -7.164 -13.625 1 98.81 9 LEU B O 1
ATOM 889 N N . CYS B 1 10 ? -8.43 -9.062 -14.711 1 98.62 10 CYS B N 1
ATOM 890 C CA . CYS B 1 10 ? -9.375 -8.742 -15.773 1 98.62 10 CYS B CA 1
ATOM 891 C C . CYS B 1 10 ? -10.812 -8.953 -15.312 1 98.62 10 CYS B C 1
ATOM 893 O O . CYS B 1 10 ? -11.75 -8.469 -15.945 1 98.62 10 CYS B O 1
ATOM 895 N N . SER B 1 11 ? -11.016 -9.688 -14.195 1 98.56 11 SER B N 1
ATOM 896 C CA . SER B 1 11 ? -12.352 -10.008 -13.695 1 98.56 11 SER B CA 1
ATOM 897 C C . SER B 1 11 ? -12.328 -10.305 -12.203 1 98.56 11 SER B C 1
ATOM 899 O O . SER B 1 11 ? -11.273 -10.609 -11.641 1 98.56 11 SER B O 1
ATOM 901 N N . PRO B 1 12 ? -13.516 -10.211 -11.562 1 98.19 12 PRO B N 1
ATOM 902 C CA . PRO B 1 12 ? -13.602 -10.594 -10.156 1 98.19 12 PRO B CA 1
ATOM 903 C C . PRO B 1 12 ? -13.203 -12.047 -9.914 1 98.19 12 PRO B C 1
ATOM 905 O O . PRO B 1 12 ? -12.594 -12.359 -8.891 1 98.19 12 PRO B O 1
ATOM 908 N N . ALA B 1 13 ? -13.562 -12.906 -10.844 1 98.25 13 ALA B N 1
ATOM 909 C CA . ALA B 1 13 ? -13.219 -14.32 -10.711 1 98.25 13 ALA B CA 1
ATOM 910 C C . ALA B 1 13 ? -11.703 -14.531 -10.773 1 98.25 13 ALA B C 1
ATOM 912 O O . ALA B 1 13 ? -11.148 -15.305 -9.992 1 98.25 13 ALA B O 1
ATOM 913 N N . ALA B 1 14 ? -11.078 -13.859 -11.656 1 98.56 14 ALA B N 1
ATOM 914 C CA . ALA B 1 14 ? -9.625 -13.922 -11.766 1 98.56 14 ALA B CA 1
ATOM 915 C C . ALA B 1 14 ? -8.953 -13.406 -10.5 1 98.56 14 ALA B C 1
ATOM 917 O O . ALA B 1 14 ? -7.988 -14 -10.008 1 98.56 14 ALA B O 1
ATOM 918 N N . LEU B 1 15 ? -9.453 -12.289 -10.008 1 98.69 15 LEU B N 1
ATOM 919 C CA . LEU B 1 15 ? -8.93 -11.734 -8.766 1 98.69 15 LEU B CA 1
ATOM 920 C C . LEU B 1 15 ? -9.078 -12.734 -7.617 1 98.69 15 LEU B C 1
ATOM 922 O O . LEU B 1 15 ? -8.133 -12.961 -6.859 1 98.69 15 LEU B O 1
ATOM 926 N N . HIS B 1 16 ? -10.219 -13.32 -7.527 1 98 16 HIS B N 1
ATOM 927 C CA . HIS B 1 16 ? -10.484 -14.273 -6.453 1 98 16 HIS B CA 1
ATOM 928 C C . HIS B 1 16 ? -9.523 -15.453 -6.516 1 98 16 HIS B C 1
ATOM 930 O O . HIS B 1 16 ? -8.906 -15.812 -5.508 1 98 16 HIS B O 1
ATOM 936 N N . GLN B 1 17 ? -9.383 -16 -7.66 1 98.31 17 GLN B N 1
ATOM 937 C CA . GLN B 1 17 ? -8.5 -17.156 -7.824 1 98.31 17 GLN B CA 1
ATOM 938 C C . GLN B 1 17 ? -7.051 -16.781 -7.527 1 98.31 17 GLN B C 1
ATOM 940 O O . GLN B 1 17 ? -6.359 -17.484 -6.793 1 98.31 17 GLN B O 1
ATOM 945 N N . TYR B 1 18 ? -6.633 -15.68 -8.148 1 98.56 18 TY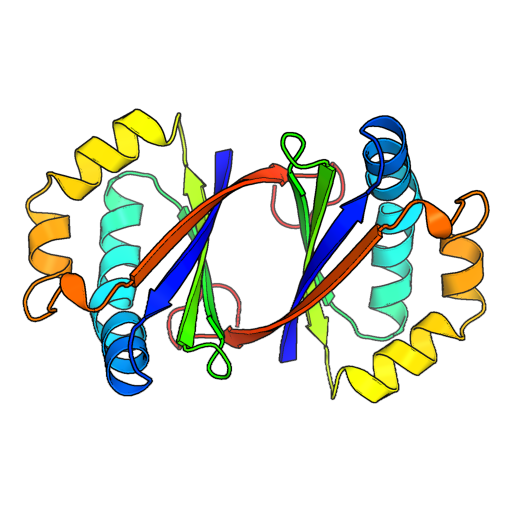R B N 1
ATOM 946 C CA . TYR B 1 18 ? -5.246 -15.273 -7.961 1 98.56 18 TYR B CA 1
ATOM 947 C C . TYR B 1 18 ? -4.941 -15.023 -6.488 1 98.56 18 TYR B C 1
ATOM 949 O O . TYR B 1 18 ? -3.9 -15.445 -5.984 1 98.56 18 TYR B O 1
ATOM 957 N N . ALA B 1 19 ? -5.789 -14.359 -5.789 1 98.12 19 ALA B N 1
ATOM 958 C CA . ALA B 1 19 ? -5.594 -14.008 -4.383 1 98.12 19 ALA B CA 1
ATOM 959 C C . ALA B 1 19 ? -5.609 -15.258 -3.502 1 98.12 19 ALA B C 1
ATOM 961 O O . ALA B 1 19 ? -4.688 -15.477 -2.713 1 98.12 19 ALA B O 1
ATOM 962 N N . THR B 1 20 ? -6.605 -16.156 -3.676 1 97 20 THR B N 1
ATOM 963 C CA . THR B 1 20 ? -6.867 -17.203 -2.688 1 97 20 THR B CA 1
ATOM 964 C C . THR B 1 20 ? -6.012 -18.422 -2.959 1 97 20 THR B C 1
ATOM 966 O O . THR B 1 20 ? -5.691 -19.188 -2.039 1 97 20 THR B O 1
ATOM 969 N N . VAL B 1 21 ? -5.609 -18.531 -4.207 1 97.31 21 VAL B N 1
ATOM 970 C CA . VAL B 1 21 ? -4.855 -19.734 -4.543 1 97.31 21 VAL B CA 1
ATOM 971 C C . VAL B 1 21 ? -3.389 -19.375 -4.781 1 97.31 21 VAL B C 1
ATOM 973 O O . VAL B 1 21 ? -2.502 -19.891 -4.09 1 97.31 21 VAL B O 1
ATOM 976 N N . HIS B 1 22 ? -3.16 -18.5 -5.629 1 97.44 22 HIS B N 1
ATOM 977 C CA . HIS B 1 22 ? -1.809 -18.344 -6.156 1 97.44 22 HIS B CA 1
ATOM 978 C C . HIS B 1 22 ? -0.968 -17.438 -5.27 1 97.44 22 HIS B C 1
ATOM 980 O O . HIS B 1 22 ? 0.167 -17.766 -4.922 1 97.44 22 HIS B O 1
ATOM 986 N N . TRP B 1 23 ? -1.53 -16.344 -4.922 1 96.56 23 TRP B N 1
ATOM 987 C CA . TRP B 1 23 ? -0.752 -15.484 -4.043 1 96.56 23 TRP B CA 1
ATOM 988 C C . TRP B 1 23 ? -0.559 -16.125 -2.674 1 96.56 23 TRP B C 1
ATOM 990 O O . TRP B 1 23 ? 0.465 -15.906 -2.02 1 96.56 23 TRP B O 1
ATOM 1000 N N . ALA B 1 24 ? -1.519 -16.891 -2.268 1 95.75 24 ALA B N 1
ATOM 1001 C CA . ALA B 1 24 ? -1.355 -17.641 -1.022 1 95.75 24 ALA B CA 1
ATOM 1002 C C . ALA B 1 24 ? -0.118 -18.531 -1.076 1 95.75 24 ALA B C 1
ATOM 1004 O O . ALA B 1 24 ? 0.624 -18.625 -0.096 1 95.75 24 ALA B O 1
ATOM 1005 N N . ARG B 1 25 ? 0.135 -19.062 -2.199 1 96.5 25 ARG B N 1
ATOM 1006 C CA . ARG B 1 25 ? 1.302 -19.906 -2.412 1 96.5 25 ARG B CA 1
ATOM 1007 C C . ARG B 1 25 ? 2.582 -19.078 -2.455 1 96.5 25 ARG B C 1
ATOM 1009 O O . ARG B 1 25 ? 3.629 -19.516 -1.979 1 96.5 25 ARG B O 1
ATOM 1016 N N . HIS B 1 26 ? 2.471 -17.828 -3.018 1 96.62 26 HIS B N 1
ATOM 1017 C CA . HIS B 1 26 ? 3.643 -16.969 -3.174 1 96.62 26 HIS B CA 1
ATOM 1018 C C . HIS B 1 26 ? 4.258 -16.625 -1.82 1 96.62 26 HIS B C 1
ATOM 1020 O O . HIS B 1 26 ? 5.473 -16.453 -1.714 1 96.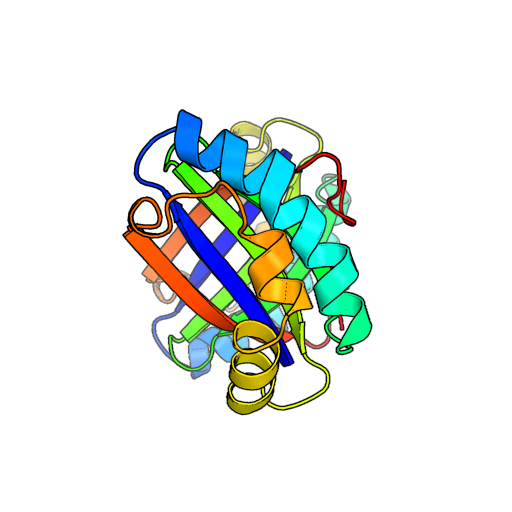62 26 HIS B O 1
ATOM 1026 N N . VAL B 1 27 ? 3.447 -16.531 -0.8 1 96.12 27 VAL B N 1
ATOM 1027 C CA . VAL B 1 27 ? 3.928 -16.094 0.503 1 96.12 27 VAL B CA 1
ATOM 1028 C C . VAL B 1 27 ? 5.023 -17.031 1.001 1 96.12 27 VAL B C 1
ATOM 1030 O O . VAL B 1 27 ? 6.109 -16.594 1.381 1 96.12 27 VAL B O 1
ATOM 1033 N N . ASP B 1 28 ? 4.781 -18.312 0.932 1 95.44 28 ASP B N 1
ATOM 1034 C CA . ASP B 1 28 ? 5.766 -19.312 1.362 1 95.44 28 ASP B CA 1
ATOM 1035 C C . ASP B 1 28 ? 6.98 -19.312 0.438 1 95.44 28 ASP B C 1
ATOM 1037 O O . ASP B 1 28 ? 8.117 -19.375 0.903 1 95.44 28 ASP B O 1
ATOM 1041 N N . THR B 1 29 ? 6.672 -19.281 -0.792 1 96.88 29 THR B N 1
ATOM 1042 C CA . THR B 1 29 ? 7.758 -19.281 -1.768 1 96.88 29 THR B CA 1
ATOM 1043 C C . THR B 1 29 ? 8.656 -18.062 -1.578 1 96.88 29 THR B C 1
ATOM 1045 O O . THR B 1 29 ? 9.883 -18.203 -1.548 1 96.88 29 THR B O 1
ATOM 1048 N N . PHE B 1 30 ? 8.062 -16.859 -1.428 1 96.75 30 PHE B N 1
ATOM 1049 C CA . PHE B 1 30 ? 8.828 -15.633 -1.264 1 96.75 30 PHE B CA 1
ATOM 1050 C C . PHE B 1 30 ? 9.703 -15.703 -0.017 1 96.75 30 PHE B C 1
ATOM 1052 O O . PHE B 1 30 ? 10.852 -15.242 -0.029 1 96.75 30 PHE B O 1
ATOM 1059 N N . ALA B 1 31 ? 9.227 -16.344 1.003 1 96.12 31 ALA B N 1
AT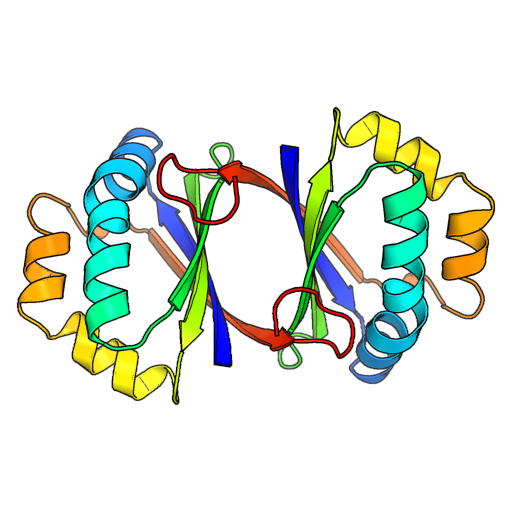OM 1060 C CA . ALA B 1 31 ? 9.984 -16.469 2.242 1 96.12 31 ALA B CA 1
ATOM 1061 C C . ALA B 1 31 ? 11.258 -17.281 2.025 1 96.12 31 ALA B C 1
ATOM 1063 O O . ALA B 1 31 ? 12.297 -16.984 2.623 1 96.12 31 ALA B O 1
ATOM 1064 N N . THR B 1 32 ? 11.164 -18.25 1.142 1 96.19 32 THR B N 1
ATOM 1065 C CA . THR B 1 32 ? 12.328 -19.094 0.887 1 96.19 32 THR B CA 1
ATOM 1066 C C . THR B 1 32 ? 13.43 -18.297 0.192 1 96.19 32 THR B C 1
ATOM 1068 O O . THR B 1 32 ? 14.602 -18.688 0.226 1 96.19 32 THR B O 1
ATOM 1071 N N . PHE B 1 33 ? 13.086 -17.25 -0.382 1 96 33 PHE B N 1
ATOM 1072 C CA . PHE B 1 33 ? 14.055 -16.406 -1.084 1 96 33 PHE B CA 1
ATOM 1073 C C . PHE B 1 33 ? 14.422 -15.188 -0.251 1 96 33 PHE B C 1
ATOM 1075 O O . PHE B 1 33 ? 15.078 -14.266 -0.744 1 96 33 PHE B O 1
ATOM 1082 N N . GLY B 1 34 ? 13.898 -15.086 0.96 1 96.12 34 GLY B N 1
ATOM 1083 C CA . GLY B 1 34 ? 14.227 -14 1.866 1 96.12 34 GLY B CA 1
ATOM 1084 C C . GLY B 1 34 ? 13.32 -12.797 1.707 1 96.12 34 GLY B C 1
ATOM 1085 O O . GLY B 1 34 ? 13.602 -11.727 2.256 1 96.12 34 GLY B O 1
ATOM 1086 N N . ILE B 1 35 ? 12.289 -12.922 0.877 1 96.69 35 ILE B N 1
ATOM 1087 C CA . ILE B 1 35 ? 11.32 -11.844 0.688 1 96.69 35 ILE B CA 1
ATOM 1088 C C . ILE B 1 35 ? 10.25 -11.922 1.769 1 96.69 35 ILE B C 1
ATOM 1090 O O . ILE B 1 35 ? 9.664 -12.984 1.996 1 96.69 35 ILE B O 1
ATOM 1094 N N . THR B 1 36 ? 10.031 -10.797 2.426 1 96.5 36 THR B N 1
ATOM 1095 C CA . THR B 1 36 ? 9.008 -10.75 3.471 1 96.5 36 THR B CA 1
ATOM 1096 C C . THR B 1 36 ? 7.73 -10.102 2.953 1 96.5 36 THR B C 1
ATOM 1098 O O . THR B 1 36 ? 7.77 -9 2.398 1 96.5 36 THR B O 1
ATOM 1101 N N . THR B 1 37 ? 6.629 -10.812 3.121 1 97 37 THR B N 1
ATOM 1102 C CA . THR B 1 37 ? 5.312 -10.258 2.828 1 97 37 THR B CA 1
ATOM 1103 C C . THR B 1 37 ? 4.695 -9.633 4.078 1 97 37 THR B C 1
ATOM 1105 O O . THR B 1 37 ? 4.465 -10.328 5.074 1 97 37 THR B O 1
ATOM 1108 N N . HIS B 1 38 ? 4.391 -8.352 4.008 1 96.81 38 HIS B N 1
ATOM 1109 C CA . HIS B 1 38 ? 3.846 -7.664 5.172 1 96.81 38 HIS B CA 1
ATOM 1110 C C . HIS B 1 38 ? 2.324 -7.605 5.117 1 96.81 38 HIS B C 1
ATOM 1112 O O . HIS B 1 38 ? 1.662 -7.551 6.156 1 96.81 38 HIS B O 1
ATOM 1118 N N . GLY B 1 39 ? 1.774 -7.617 3.953 1 97.06 39 GLY B N 1
ATOM 1119 C CA . GLY B 1 39 ? 0.329 -7.625 3.789 1 97.06 39 GLY B CA 1
ATOM 1120 C C . GLY B 1 39 ? -0.109 -7.914 2.367 1 97.06 39 GLY B C 1
ATOM 1121 O O . GLY B 1 39 ? 0.624 -7.633 1.416 1 97.06 39 GLY B O 1
ATOM 1122 N N . VAL B 1 40 ? -1.259 -8.555 2.24 1 97.81 40 VAL B N 1
ATOM 1123 C CA . VAL B 1 40 ? -1.915 -8.836 0.966 1 97.81 40 VAL B CA 1
ATOM 1124 C C . VAL B 1 40 ? -3.404 -8.516 1.072 1 97.81 40 VAL B C 1
ATOM 1126 O O . VAL B 1 40 ? -4.09 -9.023 1.964 1 97.81 40 VAL B O 1
ATOM 1129 N N . TRP B 1 41 ? -3.842 -7.676 0.208 1 98.12 41 TRP B N 1
ATOM 1130 C CA . TRP B 1 41 ? -5.227 -7.211 0.239 1 98.12 41 TRP B CA 1
ATOM 1131 C C . TRP B 1 41 ? -5.836 -7.234 -1.158 1 98.12 41 TRP B C 1
ATOM 1133 O O . TRP B 1 41 ? -5.125 -7.375 -2.154 1 98.12 41 TRP B O 1
ATOM 1143 N N . THR B 1 42 ? -7.16 -7.141 -1.172 1 98.19 42 THR B N 1
ATOM 1144 C CA . THR B 1 42 ? -7.852 -6.961 -2.445 1 98.19 42 THR B CA 1
ATOM 1145 C C . THR B 1 42 ? -8.625 -5.648 -2.459 1 98.19 42 THR B C 1
ATOM 1147 O O . THR B 1 42 ? -9.086 -5.18 -1.414 1 98.19 42 THR B O 1
ATOM 1150 N N . ASP B 1 43 ? -8.578 -5.02 -3.576 1 97.56 43 ASP B N 1
ATOM 1151 C CA . ASP B 1 43 ? -9.484 -3.938 -3.947 1 97.56 43 ASP B CA 1
ATOM 1152 C C . ASP B 1 43 ? -10.523 -4.418 -4.961 1 97.56 43 ASP B C 1
ATOM 1154 O O . ASP B 1 43 ? -10.289 -4.375 -6.168 1 97.56 43 ASP B O 1
ATOM 1158 N N . ARG B 1 44 ? -11.664 -4.828 -4.441 1 95.81 44 ARG B N 1
ATOM 1159 C CA . ARG B 1 44 ? -12.656 -5.504 -5.277 1 95.81 44 ARG B CA 1
ATOM 1160 C C . ARG B 1 44 ? -13.289 -4.535 -6.273 1 95.81 44 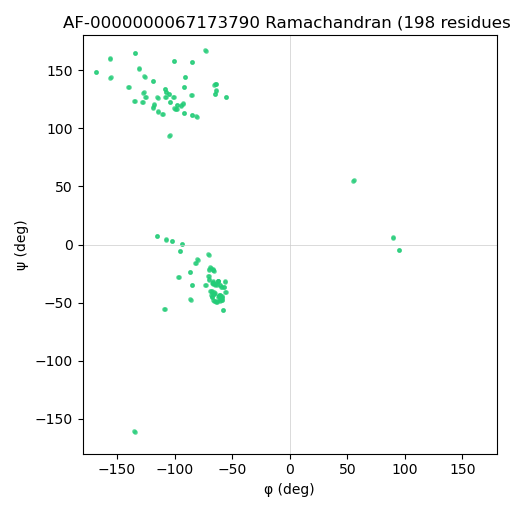ARG B C 1
ATOM 1162 O O . ARG B 1 44 ? -13.703 -4.938 -7.359 1 95.81 44 ARG B O 1
ATOM 1169 N N . ASP B 1 45 ? -13.383 -3.295 -5.906 1 95.12 45 ASP B N 1
ATOM 1170 C CA . ASP B 1 45 ? -14 -2.305 -6.781 1 95.12 45 ASP B CA 1
ATOM 1171 C C . ASP B 1 45 ? -13.219 -2.166 -8.086 1 95.12 45 ASP B C 1
ATOM 1173 O O . ASP B 1 45 ? -13.805 -1.926 -9.148 1 95.12 45 ASP B O 1
ATOM 1177 N N . ALA B 1 46 ? -11.906 -2.375 -8.047 1 97.38 46 ALA B N 1
ATOM 1178 C CA . ALA B 1 46 ? -11.062 -2.186 -9.227 1 97.38 46 ALA B CA 1
ATOM 1179 C C . ALA B 1 46 ? -10.438 -3.504 -9.672 1 97.38 46 ALA B C 1
ATOM 1181 O O . ALA B 1 46 ? -9.555 -3.52 -10.531 1 97.38 46 ALA B O 1
ATOM 1182 N N . ASN B 1 47 ? -10.828 -4.609 -9.07 1 98.31 47 ASN B N 1
ATOM 1183 C CA . ASN B 1 47 ? -10.297 -5.934 -9.367 1 98.31 47 ASN B CA 1
ATOM 1184 C C . ASN B 1 47 ? -8.773 -5.969 -9.211 1 98.31 47 ASN B C 1
ATOM 1186 O O . ASN B 1 47 ? -8.07 -6.426 -10.109 1 98.31 47 ASN B O 1
ATOM 1190 N N . ARG B 1 48 ? -8.328 -5.555 -7.98 1 98.69 48 ARG B N 1
ATOM 1191 C CA . ARG B 1 48 ? -6.887 -5.484 -7.785 1 98.69 48 ARG B CA 1
ATOM 1192 C C . ARG B 1 48 ? -6.465 -6.277 -6.551 1 98.69 48 ARG B C 1
ATOM 1194 O O . ARG B 1 48 ? -7.234 -6.402 -5.594 1 98.69 48 ARG B O 1
ATOM 1201 N N . LEU B 1 49 ? -5.312 -6.863 -6.688 1 98.81 49 LEU B N 1
ATOM 1202 C CA . LEU B 1 49 ? -4.59 -7.379 -5.531 1 98.81 49 LEU B CA 1
ATOM 1203 C C . LEU B 1 49 ? -3.414 -6.473 -5.176 1 98.81 49 LEU B C 1
ATOM 1205 O O . LEU B 1 49 ? -2.652 -6.066 -6.059 1 98.81 49 LEU B O 1
ATOM 1209 N N . VAL B 1 50 ? -3.314 -6.102 -3.926 1 98.56 50 VAL B N 1
ATOM 1210 C CA . VAL B 1 50 ? -2.256 -5.238 -3.414 1 98.56 50 VAL B CA 1
ATOM 1211 C C . VAL B 1 50 ? -1.396 -6.012 -2.416 1 98.56 50 VAL B C 1
ATOM 1213 O O . VAL B 1 50 ? -1.916 -6.621 -1.48 1 98.56 50 VAL B O 1
ATOM 1216 N N . ALA B 1 51 ? -0.105 -6 -2.65 1 98.25 51 ALA B N 1
ATOM 1217 C CA . ALA B 1 51 ? 0.825 -6.668 -1.745 1 98.25 51 ALA B CA 1
ATOM 1218 C C . ALA B 1 51 ? 1.935 -5.719 -1.301 1 98.25 51 ALA B C 1
ATOM 1220 O O . ALA B 1 51 ? 2.498 -4.988 -2.117 1 98.25 51 ALA B O 1
ATOM 1221 N N . LEU B 1 52 ? 2.178 -5.656 -0.032 1 97.88 52 LEU B N 1
ATOM 1222 C CA . LEU B 1 52 ? 3.322 -4.969 0.55 1 97.88 52 LEU B CA 1
ATOM 1223 C C . LEU B 1 52 ? 4.445 -5.949 0.871 1 97.88 52 LEU B C 1
ATOM 1225 O O . LEU B 1 52 ? 4.281 -6.828 1.723 1 97.88 52 LEU B O 1
ATOM 1229 N N . ILE B 1 53 ? 5.57 -5.742 0.181 1 97 53 ILE B N 1
ATOM 1230 C CA . ILE B 1 53 ? 6.645 -6.719 0.33 1 97 53 ILE B CA 1
ATOM 1231 C C . ILE B 1 53 ? 7.961 -6.004 0.618 1 97 53 ILE B C 1
ATOM 1233 O O . ILE B 1 53 ? 8.125 -4.832 0.264 1 97 53 ILE B O 1
ATOM 1237 N N . HIS B 1 54 ? 8.875 -6.703 1.351 1 96.38 54 HIS B N 1
ATOM 1238 C CA . HIS B 1 54 ? 10.219 -6.23 1.667 1 96.38 54 HIS B CA 1
ATOM 1239 C C . HIS B 1 54 ? 11.281 -7.156 1.077 1 96.38 54 HIS B C 1
ATOM 1241 O O . HIS B 1 54 ? 11.273 -8.359 1.337 1 96.38 54 HIS B O 1
ATOM 1247 N N . TYR B 1 55 ? 12.062 -6.609 0.276 1 95.75 55 TYR B N 1
ATOM 1248 C CA . TYR B 1 55 ? 13.18 -7.328 -0.326 1 95.75 55 TYR B CA 1
ATOM 1249 C C . TYR B 1 55 ? 14.445 -7.172 0.512 1 95.75 55 TYR B C 1
ATOM 1251 O O . TYR B 1 55 ? 14.75 -6.074 0.983 1 95.75 55 TYR B O 1
ATOM 1259 N N . PRO B 1 56 ? 15.102 -8.258 0.686 1 93.44 56 PRO B N 1
ATOM 1260 C CA . PRO B 1 56 ? 16.359 -8.172 1.438 1 93.44 56 PRO B CA 1
ATOM 1261 C C . PRO B 1 56 ? 17.453 -7.453 0.661 1 93.44 56 PRO B C 1
ATOM 1263 O O . PRO B 1 56 ? 18.422 -6.961 1.259 1 93.44 56 PRO B O 1
ATOM 1266 N N . THR B 1 57 ? 17.375 -7.512 -0.629 1 88.56 57 THR B N 1
ATOM 1267 C CA . THR B 1 57 ? 18.328 -6.887 -1.54 1 88.56 57 THR B CA 1
ATOM 1268 C C . THR B 1 57 ? 17.609 -6.148 -2.658 1 88.56 57 THR B C 1
ATOM 1270 O O . THR B 1 57 ? 16.406 -5.883 -2.557 1 88.56 57 THR B O 1
ATOM 1273 N N . ASP B 1 58 ? 18.266 -5.879 -3.697 1 86.81 58 ASP B N 1
ATOM 1274 C CA . ASP B 1 58 ? 17.672 -5.199 -4.844 1 86.81 58 ASP B CA 1
ATOM 1275 C C . ASP B 1 58 ? 16.594 -6.059 -5.492 1 86.81 58 ASP B C 1
ATOM 1277 O O . ASP B 1 58 ? 16.844 -7.215 -5.844 1 86.81 58 ASP B O 1
ATOM 1281 N N . PRO B 1 59 ? 15.539 -5.504 -5.68 1 89.06 59 PRO B N 1
ATOM 1282 C CA . PRO B 1 59 ? 14.391 -6.289 -6.152 1 89.06 59 PRO B CA 1
ATOM 1283 C C . PRO B 1 59 ? 14.594 -6.824 -7.566 1 89.06 59 PRO B C 1
ATOM 1285 O O . PRO B 1 59 ? 14.109 -7.91 -7.895 1 89.06 59 PRO B O 1
ATOM 1288 N N . GLY B 1 60 ? 15.273 -6.129 -8.406 1 87.5 60 GLY B N 1
ATOM 1289 C CA . GLY B 1 60 ? 15.367 -6.52 -9.805 1 87.5 60 GLY B CA 1
ATOM 1290 C C . GLY B 1 60 ? 15.93 -7.914 -10 1 87.5 60 GLY B C 1
ATOM 1291 O O . GLY B 1 60 ? 15.273 -8.781 -10.578 1 87.5 60 GLY B O 1
ATOM 1292 N N . GLU B 1 61 ? 17.062 -8.227 -9.516 1 88.12 61 GLU B N 1
ATOM 1293 C CA . GLU B 1 61 ? 17.703 -9.516 -9.688 1 88.12 61 GLU B CA 1
ATOM 1294 C C . GLU B 1 61 ? 16.969 -10.617 -8.922 1 88.12 61 GLU B C 1
ATOM 1296 O O . GLU B 1 61 ? 16.75 -11.703 -9.453 1 88.12 61 GLU B O 1
ATOM 1301 N N . LEU B 1 62 ? 16.562 -10.25 -7.773 1 93 62 LEU B N 1
ATOM 1302 C CA . LEU B 1 62 ? 15.891 -11.242 -6.945 1 93 62 LEU B CA 1
ATOM 1303 C C . LEU B 1 62 ? 14.539 -11.617 -7.543 1 93 62 LEU B C 1
ATOM 1305 O O . LEU B 1 62 ? 14.172 -12.797 -7.555 1 93 62 LEU B O 1
ATOM 1309 N N . THR B 1 63 ? 13.82 -10.688 -8.055 1 92.38 63 THR B N 1
ATOM 1310 C CA . THR B 1 63 ? 12.539 -10.961 -8.695 1 92.38 63 THR B CA 1
ATOM 1311 C C . THR B 1 63 ? 12.719 -11.898 -9.891 1 92.38 63 THR B C 1
ATOM 1313 O O . THR B 1 63 ? 11.961 -12.852 -10.055 1 92.38 63 THR B O 1
ATOM 1316 N N . HIS B 1 64 ? 13.719 -11.641 -10.672 1 92 64 HIS B N 1
ATOM 1317 C CA . HIS B 1 64 ? 14.008 -12.5 -11.812 1 92 64 HIS B CA 1
ATOM 1318 C C . HIS B 1 64 ? 14.32 -13.922 -11.359 1 92 64 HIS B C 1
ATOM 1320 O O . HIS B 1 64 ? 13.82 -14.883 -11.953 1 92 64 HIS B O 1
ATOM 1326 N N . ARG B 1 65 ? 15.109 -14.07 -10.336 1 93.75 65 ARG B N 1
ATOM 1327 C CA . ARG B 1 65 ? 15.453 -15.383 -9.789 1 93.75 65 ARG B CA 1
ATOM 1328 C C . ARG B 1 65 ? 14.211 -16.125 -9.305 1 93.75 65 ARG B C 1
ATOM 1330 O O . ARG B 1 65 ? 14.031 -17.297 -9.594 1 93.75 65 ARG B O 1
ATOM 1337 N N . VAL B 1 66 ? 13.383 -15.438 -8.641 1 95.62 66 VAL B N 1
ATOM 1338 C CA . VAL B 1 66 ? 12.164 -16.031 -8.109 1 95.62 66 VAL B CA 1
ATOM 1339 C C . VAL B 1 66 ? 11.258 -16.484 -9.25 1 95.62 66 VAL B C 1
ATOM 1341 O O . VAL B 1 66 ? 10.797 -17.625 -9.273 1 95.62 66 VAL B O 1
ATOM 1344 N N . MET B 1 67 ? 11.047 -15.586 -10.234 1 94.25 67 MET B N 1
ATOM 1345 C CA . MET B 1 67 ? 10.117 -15.859 -11.328 1 94.25 67 MET B CA 1
ATOM 1346 C C . MET B 1 67 ? 10.633 -17 -12.203 1 94.25 67 MET B C 1
ATOM 1348 O O . MET B 1 67 ? 9.852 -17.672 -12.875 1 94.25 67 MET B O 1
ATOM 1352 N N . SER B 1 68 ? 11.93 -17.219 -12.133 1 94.88 68 SER B N 1
ATOM 1353 C CA . SER B 1 68 ? 12.523 -18.281 -12.945 1 94.88 68 SER B CA 1
ATOM 1354 C C . SER B 1 68 ? 12.609 -19.594 -12.172 1 94.88 68 SER B C 1
ATOM 1356 O O . SER B 1 68 ? 13.055 -20.609 -12.703 1 94.88 68 SER B O 1
ATOM 1358 N N . SER B 1 69 ? 12.188 -19.656 -11.008 1 96.75 69 SER B N 1
ATOM 1359 C CA . SER B 1 69 ? 12.312 -20.828 -10.148 1 96.75 69 SER B CA 1
ATOM 1360 C C . SER B 1 69 ? 11.18 -21.812 -10.383 1 96.75 69 SER B C 1
ATOM 1362 O O . SER B 1 69 ? 10.117 -21.438 -10.883 1 96.75 69 SER B O 1
ATOM 1364 N N . ARG B 1 70 ? 11.453 -23.062 -10.031 1 97 70 ARG B N 1
ATOM 1365 C CA . ARG B 1 70 ? 10.422 -24.094 -10.117 1 97 70 ARG B CA 1
ATOM 1366 C C . ARG B 1 70 ? 9.305 -23.844 -9.109 1 97 70 ARG B C 1
ATOM 1368 O O . ARG B 1 70 ? 8.141 -24.125 -9.391 1 97 70 ARG B O 1
ATOM 1375 N N . GLU B 1 71 ? 9.688 -23.281 -7.949 1 96.94 71 GLU B N 1
ATOM 1376 C CA . GLU B 1 71 ? 8.711 -22.984 -6.902 1 96.94 71 GLU B CA 1
ATOM 1377 C C . GLU B 1 71 ? 7.656 -22 -7.395 1 96.94 71 GLU B C 1
ATOM 1379 O O . GLU B 1 71 ? 6.457 -22.219 -7.215 1 96.94 71 GLU B O 1
ATOM 1384 N N . PHE B 1 72 ? 8.094 -20.969 -8.07 1 97.12 72 PHE B N 1
ATOM 1385 C CA . PHE B 1 72 ? 7.184 -19.969 -8.586 1 97.12 72 PHE B CA 1
ATOM 1386 C C . PHE B 1 72 ? 6.297 -20.547 -9.68 1 97.12 72 PHE B C 1
ATOM 1388 O O . PHE B 1 72 ? 5.098 -20.266 -9.734 1 97.12 72 PHE B O 1
ATOM 1395 N N . ALA B 1 73 ? 6.91 -21.297 -10.57 1 96.88 73 ALA B N 1
ATOM 1396 C CA . ALA B 1 73 ? 6.133 -21.953 -11.617 1 96.88 73 ALA B CA 1
ATOM 1397 C C . ALA B 1 73 ? 5.023 -22.812 -11.023 1 96.88 73 ALA B C 1
ATOM 1399 O O . ALA B 1 73 ? 3.893 -22.812 -11.516 1 96.88 73 ALA B O 1
ATOM 1400 N N . SER B 1 74 ? 5.391 -23.484 -9.961 1 97.75 74 SER B N 1
ATOM 1401 C CA . SER B 1 74 ? 4.398 -24.312 -9.273 1 97.75 74 SER B CA 1
ATOM 1402 C C . SER B 1 74 ? 3.289 -23.453 -8.672 1 97.75 74 SER B C 1
ATOM 1404 O O . SER B 1 74 ? 2.115 -23.828 -8.711 1 97.75 74 SER B O 1
ATOM 1406 N N . ASP B 1 75 ? 3.631 -22.328 -8.078 1 97.56 75 ASP B N 1
ATOM 1407 C CA . ASP B 1 75 ? 2.654 -21.406 -7.496 1 97.56 75 ASP B CA 1
ATOM 1408 C C . ASP B 1 75 ? 1.624 -20.969 -8.531 1 97.56 75 ASP B C 1
ATOM 1410 O O . ASP B 1 75 ? 0.461 -20.734 -8.203 1 97.56 75 ASP B O 1
ATOM 1414 N N . MET B 1 76 ? 2.072 -20.891 -9.844 1 97.62 76 MET B N 1
ATOM 1415 C CA . MET B 1 76 ? 1.236 -20.297 -10.883 1 97.62 76 MET B CA 1
ATOM 1416 C C . MET B 1 76 ? 0.455 -21.375 -11.633 1 97.62 76 MET B C 1
ATOM 1418 O O . MET B 1 76 ? -0.382 -21.062 -12.477 1 97.62 76 MET B O 1
ATOM 1422 N N . ASP B 1 77 ? 0.769 -22.594 -11.281 1 97.44 77 ASP B N 1
ATOM 1423 C CA . ASP B 1 77 ? 0.08 -23.688 -11.961 1 97.44 77 ASP B CA 1
ATOM 1424 C C . ASP B 1 77 ? -1.436 -23.547 -11.836 1 97.44 77 ASP B C 1
ATOM 1426 O O . ASP B 1 77 ? -1.956 -23.328 -10.742 1 97.44 77 ASP B O 1
ATOM 1430 N N . GLY B 1 78 ? -2.104 -23.594 -13.023 1 97.5 78 GLY B N 1
ATOM 1431 C CA . GLY B 1 78 ? -3.557 -23.516 -13.047 1 97.5 78 GLY B CA 1
ATOM 1432 C C . GLY B 1 78 ? -4.086 -22.125 -13.273 1 97.5 78 GLY B C 1
ATOM 1433 O O . GLY B 1 78 ? -5.293 -21.922 -13.406 1 97.5 78 GLY B O 1
ATOM 1434 N N . PHE B 1 79 ? -3.178 -21.125 -13.32 1 98.25 79 PHE B N 1
ATOM 1435 C CA . PHE B 1 79 ? -3.625 -19.75 -13.539 1 98.25 79 PHE B CA 1
ATOM 1436 C C . PHE B 1 79 ? -3.246 -19.266 -14.938 1 98.25 79 PHE B C 1
ATOM 1438 O O . PHE B 1 79 ? -2.119 -19.5 -15.391 1 98.25 79 PHE B O 1
ATOM 1445 N N . ASP B 1 80 ? -4.172 -18.641 -15.648 1 98.06 80 ASP B N 1
ATOM 1446 C CA . ASP B 1 80 ? -3.9 -17.984 -16.922 1 98.06 80 ASP B CA 1
ATOM 1447 C C . ASP B 1 80 ? -3.305 -16.594 -16.688 1 98.06 80 ASP B C 1
ATOM 1449 O O . ASP B 1 80 ? -4.027 -15.648 -16.375 1 98.06 80 ASP B O 1
ATOM 1453 N N . VAL B 1 81 ? -2.066 -16.375 -16.984 1 96.94 81 VAL B N 1
ATOM 1454 C CA . VAL B 1 81 ? -1.317 -15.18 -16.625 1 96.94 81 VAL B CA 1
ATOM 1455 C C . VAL B 1 81 ? -1.825 -13.992 -17.438 1 96.94 81 VAL B C 1
ATOM 1457 O O . VAL B 1 81 ? -1.618 -12.836 -17.062 1 96.94 81 VAL B O 1
ATOM 1460 N N . THR B 1 82 ? -2.455 -14.227 -18.547 1 97.94 82 THR B N 1
ATOM 1461 C CA . THR B 1 82 ? -2.955 -13.141 -19.375 1 97.94 82 THR B CA 1
ATOM 1462 C C . THR B 1 82 ? -4.133 -12.438 -18.688 1 97.94 82 THR B C 1
ATOM 1464 O O . THR B 1 82 ? -4.539 -11.352 -19.109 1 97.94 82 THR B O 1
ATOM 1467 N N . GLU B 1 83 ? -4.57 -13.039 -17.625 1 98.44 83 GLU B N 1
ATOM 1468 C CA . GLU B 1 83 ? -5.648 -12.422 -16.859 1 98.44 83 GLU B CA 1
ATOM 1469 C C . GLU B 1 83 ? -5.125 -11.312 -15.961 1 98.44 83 GLU B C 1
ATOM 1471 O O . GLU B 1 83 ? -5.902 -10.523 -15.414 1 98.44 83 GLU B O 1
ATOM 1476 N N . ILE B 1 84 ? -3.859 -11.258 -15.805 1 98.44 84 ILE B N 1
ATOM 1477 C CA . ILE B 1 84 ? -3.227 -10.102 -15.188 1 98.44 84 ILE B CA 1
ATOM 1478 C C . ILE B 1 84 ? -2.975 -9.016 -16.234 1 98.44 84 ILE B C 1
ATOM 1480 O O . ILE B 1 84 ? -2.102 -9.172 -17.094 1 98.44 84 ILE B O 1
ATOM 1484 N N . LEU B 1 85 ? -3.686 -7.961 -16.094 1 98.69 85 LEU B N 1
ATOM 1485 C CA . LEU B 1 85 ? -3.664 -6.922 -17.109 1 98.69 85 LEU B CA 1
ATOM 1486 C C . LEU B 1 85 ? -2.504 -5.961 -16.891 1 98.69 85 LEU B C 1
ATOM 1488 O O . LEU B 1 85 ? -1.956 -5.406 -17.844 1 98.69 85 LEU B O 1
ATOM 1492 N N . ASP B 1 86 ? -2.217 -5.75 -15.688 1 98.12 86 ASP B N 1
ATOM 1493 C CA . ASP B 1 86 ? -1.182 -4.789 -15.32 1 98.12 86 ASP B CA 1
ATOM 1494 C C . ASP B 1 86 ? -0.596 -5.105 -13.945 1 98.12 86 ASP B C 1
ATOM 1496 O O . ASP B 1 86 ? -1.3 -5.602 -13.062 1 98.12 86 ASP B O 1
ATOM 1500 N N . VAL B 1 87 ? 0.679 -4.898 -13.789 1 97.25 87 VAL B N 1
ATOM 1501 C CA . VAL B 1 87 ? 1.359 -4.98 -12.5 1 97.25 87 VAL B CA 1
ATOM 1502 C C . VAL B 1 87 ? 2.164 -3.707 -12.25 1 97.25 87 VAL B C 1
ATOM 1504 O O . VAL B 1 87 ? 3.01 -3.334 -13.07 1 97.25 87 VAL B O 1
ATOM 1507 N N . GLN B 1 88 ? 1.884 -3.057 -11.188 1 95.94 88 GLN B N 1
ATOM 1508 C CA . GLN B 1 88 ? 2.668 -1.904 -10.75 1 95.94 88 GLN B CA 1
ATOM 1509 C C . GLN B 1 88 ? 3.521 -2.246 -9.531 1 95.94 88 GLN B C 1
ATOM 1511 O O . GLN B 1 88 ? 3.041 -2.875 -8.594 1 95.94 88 GLN B O 1
ATOM 1516 N N . ALA B 1 89 ? 4.773 -1.87 -9.672 1 95.38 89 ALA B N 1
ATOM 1517 C CA . ALA B 1 89 ? 5.703 -1.978 -8.555 1 95.38 89 ALA B CA 1
ATOM 1518 C C . ALA B 1 89 ? 6.164 -0.6 -8.086 1 95.38 89 ALA B C 1
ATOM 1520 O O . ALA B 1 89 ? 6.895 0.09 -8.805 1 95.38 89 ALA B O 1
ATOM 1521 N N . ILE B 1 90 ? 5.805 -0.241 -6.906 1 95.56 90 ILE B N 1
ATOM 1522 C CA . ILE B 1 90 ? 6.109 1.084 -6.379 1 95.56 90 ILE B CA 1
ATOM 1523 C C . ILE B 1 90 ? 7.156 0.97 -5.27 1 95.56 90 ILE B C 1
ATOM 1525 O O . ILE B 1 90 ? 6.883 0.405 -4.211 1 95.56 90 ILE B O 1
ATOM 1529 N N . PRO B 1 91 ? 8.312 1.499 -5.586 1 95.62 91 PRO B N 1
ATOM 1530 C CA . PRO B 1 91 ? 9.297 1.507 -4.5 1 95.62 91 PRO B CA 1
ATOM 1531 C C . PRO B 1 91 ? 8.883 2.4 -3.334 1 95.62 91 PRO B C 1
ATOM 1533 O O . PRO B 1 91 ? 8.367 3.504 -3.547 1 95.62 91 PRO B O 1
ATOM 1536 N N . LEU B 1 92 ? 9.094 1.902 -2.125 1 96.38 92 LEU B N 1
ATOM 1537 C CA . LEU B 1 92 ? 8.695 2.631 -0.926 1 96.38 92 LEU B CA 1
ATOM 1538 C C . LEU B 1 92 ? 9.875 2.816 0.018 1 96.38 92 LEU B C 1
ATOM 1540 O O . LEU B 1 92 ? 10.555 1.848 0.368 1 96.38 92 LEU B O 1
ATOM 1544 N N . ASP B 1 93 ? 10.109 4.027 0.392 1 95.81 93 ASP B N 1
ATOM 1545 C CA . ASP B 1 93 ? 11.07 4.34 1.444 1 95.81 93 ASP B CA 1
ATOM 1546 C C . ASP B 1 93 ? 10.359 4.594 2.775 1 95.81 93 ASP B C 1
ATOM 1548 O O . ASP B 1 93 ? 9.57 5.531 2.895 1 95.81 93 ASP B O 1
ATOM 1552 N N . PRO B 1 94 ? 10.633 3.766 3.742 1 95.56 94 PRO B N 1
ATOM 1553 C CA . PRO B 1 94 ? 9.961 3.996 5.023 1 95.56 94 PRO B CA 1
ATOM 1554 C C . PRO B 1 94 ? 10.352 5.324 5.668 1 95.56 94 PRO B C 1
ATOM 1556 O O . PRO B 1 94 ? 11.516 5.742 5.574 1 95.56 94 PRO B O 1
ATOM 1559 N N . THR B 1 95 ? 9.328 6.004 6.211 1 95.94 95 THR B N 1
ATOM 1560 C CA . THR B 1 95 ? 9.633 7.168 7.035 1 95.94 95 THR B CA 1
ATOM 1561 C C . THR B 1 95 ? 10.211 6.746 8.383 1 95.94 95 THR B C 1
ATOM 1563 O O . THR B 1 95 ? 10.117 5.574 8.758 1 95.94 95 THR B O 1
ATOM 1566 N N . ALA B 1 96 ? 10.773 7.711 9.094 1 93.31 96 ALA B N 1
ATOM 1567 C CA . ALA B 1 96 ? 11.406 7.418 10.383 1 93.31 96 ALA B CA 1
ATOM 1568 C C . ALA B 1 96 ? 10.375 6.957 11.406 1 93.31 96 ALA B C 1
ATOM 1570 O O . ALA B 1 96 ? 10.711 6.219 12.336 1 93.31 96 ALA B O 1
ATOM 1571 N N . PHE B 1 97 ? 9.117 7.305 11.211 1 92.25 97 PHE B N 1
ATOM 1572 C CA . PHE B 1 97 ? 8.094 7.02 12.211 1 92.25 97 PHE B CA 1
ATOM 1573 C C . PHE B 1 97 ? 7.184 5.891 11.742 1 92.25 97 PHE B C 1
ATOM 1575 O O . PHE B 1 97 ? 6.215 5.551 12.422 1 92.25 97 PHE B O 1
ATOM 1582 N N . SER B 1 98 ? 7.484 5.301 10.609 1 94.38 98 SER B N 1
ATOM 1583 C CA . SER B 1 98 ? 6.664 4.191 10.141 1 94.38 98 SER B CA 1
ATOM 1584 C C . SER B 1 98 ? 6.746 3.002 11.094 1 94.38 98 SER B C 1
ATOM 1586 O O . SER B 1 98 ? 7.84 2.578 11.477 1 94.38 98 SER B O 1
ATOM 1588 N N . PRO B 1 99 ? 5.582 2.451 11.43 1 90.5 99 PRO B N 1
ATOM 1589 C CA . PRO B 1 99 ? 5.645 1.264 12.281 1 90.5 99 PRO B CA 1
ATOM 1590 C C . PRO B 1 99 ? 6.348 0.088 11.609 1 90.5 99 PRO B C 1
ATOM 1592 O O . PRO B 1 99 ? 7.004 -0.711 12.281 1 90.5 99 PRO B O 1
ATOM 1595 N N . ILE B 1 100 ? 6.176 -0.031 10.305 1 90.19 100 ILE B N 1
ATOM 1596 C CA . ILE B 1 100 ? 6.902 -1.023 9.516 1 90.19 100 ILE B CA 1
ATOM 1597 C C . ILE B 1 100 ? 8.195 -0.41 8.977 1 90.19 100 ILE B C 1
ATOM 1599 O O . ILE B 1 100 ? 8.164 0.596 8.266 1 90.19 100 ILE B O 1
ATOM 1603 N N . HIS B 1 101 ? 9.406 -0.979 9.539 1 84.5 101 HIS B N 1
ATOM 1604 C CA . HIS B 1 101 ? 10.695 -0.413 9.164 1 84.5 101 HIS B CA 1
ATOM 1605 C C . HIS B 1 101 ? 11.555 -1.438 8.43 1 84.5 101 HIS B C 1
ATOM 1607 O O . HIS B 1 101 ? 11.438 -2.641 8.672 1 84.5 101 HIS B O 1
#

Organism: Mycolicibacterium smegmatis (strain ATCC 700084 / mc(2)155) (NCBI:txid246196)

Sequence (202 aa):
MFQLRIYTLCSPAALHQYATVHWARHVDTFATFGITTHGVWTDRDANRLVALIHYPTDPGELTHRVMSSREFASDMDGFDVTEILDVQAIPLDPTAFSPIHMFQLRIYTLCSPAALHQYATVHWARHVDTFATFGITTHGVWTDRDANRLVALIHYPTDPGELTHRVMSSREFASDMDGFDVTEILDVQAIPLDPTAFSPIH

Radius of gyration: 17.71 Å; Cα contacts (8 Å, |Δi|>4): 383; chains: 2; bounding box: 36×50×39 Å

Nearest PDB structures (foldseek):
  5k9f-assembly1_A  TM=7.952E-01  e=1.666E-04  Paraburkholderia xenovorans LB400
  4hl9-assembly4_H  TM=6.614E-01  e=1.591E-03  Rhodospirillum rubrum ATCC 11170
  7yse-assembly1_C  TM=5.122E-01  e=5.667E-02  Escherichia coli K-12
  8ie2-assembly1_E  TM=5.798E-01  e=2.396E-01  Lactiplantibacillus plantarum WCFS1
  7cww-assembly1_A  TM=4.678E-01  e=3.277E-01  Streptomyces laurentii